Protein AF-A0A931WDY1-F1 (afdb_monomer)

Nearest PDB structures (foldseek):
  8wt1-assembly2_F  TM=5.261E-01  e=6.082E-01  Geobacillus stearothermophilus ATCC 12980
  8wt1-assembly2_G  TM=5.332E-01  e=1.331E+00  Geobacillus stearothermophilus ATCC 12980
  8wt1-assembly2_D  TM=6.117E-01  e=1.259E+00  Geobacillus stearothermophilus ATCC 12980
  8wt1-assembly1_H  TM=1.676E-01  e=6.802E-01  Geobacillus stearothermophilus ATCC 12980
  8wt1-assembly2_E  TM=1.658E-01  e=1.126E+00  Geobacillus stearothermophilus ATCC 12980

Radius of gyration: 23.95 Å; Cα contacts (8 Å, |Δi|>4): 495; chains: 1; bounding box: 88×59×53 Å

Solvent-accessible surface area (backbone atoms only — not comparable to full-atom values): 17616 Å² total; per-residue (Å²): 143,83,85,78,84,75,77,78,71,80,50,72,69,56,56,57,48,51,54,52,49,52,50,52,50,51,49,49,51,51,41,52,52,42,27,71,76,38,34,50,95,27,54,84,32,55,61,36,48,41,30,54,50,90,51,87,69,36,67,27,38,28,36,43,62,50,56,42,88,87,77,68,46,67,44,85,58,40,34,34,40,37,40,34,28,58,47,99,86,66,48,82,44,74,51,49,25,42,37,34,61,86,58,54,64,46,66,77,55,85,71,55,68,75,55,52,75,75,41,54,73,65,56,52,45,40,49,54,44,52,49,48,48,41,53,28,20,70,39,38,41,64,35,88,61,74,59,40,57,69,71,63,99,66,77,97,76,86,86,83,71,89,75,81,75,84,73,79,94,64,82,79,53,30,54,42,66,61,49,38,50,52,67,67,37,90,46,43,67,39,33,40,28,26,60,91,57,13,61,69,21,30,33,40,37,42,29,52,77,30,41,43,36,40,40,36,47,63,47,92,86,43,45,34,30,41,34,76,47,100,56,58,39,46,63,68,61,52,48,48,54,54,28,55,51,27,55,75,72,73,46,74,58,75,80,50,74,66,60,52,49,52,51,50,38,57,70,61,44,44,70,45,38,76,70,27,69,40,74,67,40,38,44,75,74,62,28,47,75,46,77,40,48,99,90,41,37,69,62,53,52,51,51,60,51,56,72,70,71,114

pLDDT: mean 84.13, std 17.45, range [24.44, 97.81]

Mean predicted aligned error: 8.76 Å

Secondary structure (DSSP, 8-state):
-----------HHHHHHHHHHHHHHHHHHHHHHHIIIIIGGGGGG---EEEE-SSTTEEEEEEEPPBPTTT-PBPSSEEEEEEEEE-TTS-EEEEEEEEETTS-EEESSPPPHHHHTT--HHHHHHHHHHHHHHH-GGGEEEESS---BSS----S----S--S----SPPPPB-HHHHHHHHHSTTEEEEEEETTTBTSB-EEEEETTEEEEEEE--STTPEEEEEEEEEEE-HHHHHHHHHHHHHHHT---PPPHHHHHHHHIIIIIHHHHTT-SSHHHHHHTTPEEEE--TTTHHHHHHHHHHTT--

Sequence (310 aa):
MAQKDFKKFGGFEEFGRADKQERAQNLKQQIDDIFEKSVKDDFDSIPEGPFKSSLPEISWIAFARPTDRKTGERNANTLNAVIFSKNESGKNVNHTWTVNRNGTIKPIQPIPSELAKKYSQEEITLEIAGLLERIGPSFIHLTDLDIIPAQDKVSEKENSVVDGGGIEGGEKVIDPERLEFFRSLKDAKFISANRSKGLKGYMVVFFNDRDFIVIENPYKGNAAFILDLPEKVDMEAIEEEIRVKKSKEGESVKVSKEELRDEVEKRYWQPISEKAKTRSDLKALGAERIVHTPATWQENISKAIASRIK

Foldseek 3Di:
DDDDPDDPDPDPVVVVVVVVVVVLVVLVVLLQVLLVPFDQVLVLLDFFFWAAFPQVQWRTWTKDFDADPPPRDGDSFKIKTWTWGADPVRDIDIFIWIQGSNSDIGTPDPDPVRVCVVDDRSRVSSRVSVLSSLLRSQQEAADQFAAAAADDPDDPDPPDDPPPDDDPDDGFHFYSVVNNLLVPDPFWRHKYAHNVNGLRGWIWIAGAQFQWIWTGRRGFFAWIWIAGHPGGHHLVVLLVVVLVVQVVVVHDSDDDPNNSVVVSCVVTVNVQSVQDRHPVSCVVNVIDTQGDGPVCVSVSVVVVVVVRVD

Structure (mmCIF, N/CA/C/O backbone):
data_AF-A0A931WDY1-F1
#
_entry.id   AF-A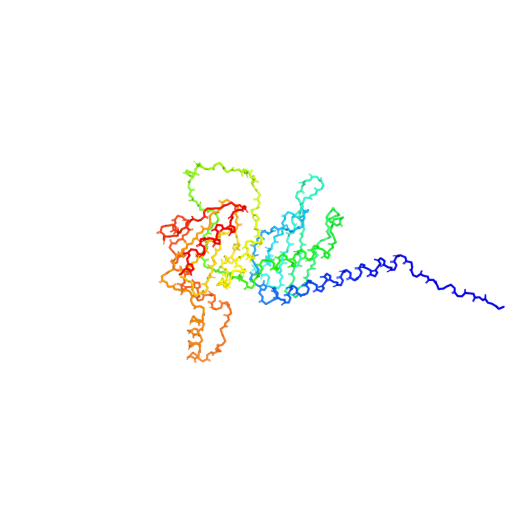0A931WDY1-F1
#
loop_
_atom_site.group_PDB
_atom_site.id
_atom_site.type_symbol
_atom_site.label_atom_id
_atom_site.label_alt_id
_atom_site.label_comp_id
_atom_site.label_asym_id
_atom_site.label_entity_id
_atom_site.label_seq_id
_atom_site.pdbx_PDB_ins_code
_atom_site.Cartn_x
_atom_site.Cartn_y
_atom_site.Cartn_z
_atom_site.occupancy
_atom_site.B_iso_or_equiv
_atom_site.auth_seq_id
_atom_site.auth_comp_id
_atom_site.auth_asym_id
_atom_site.auth_atom_id
_atom_site.pdbx_PDB_model_num
ATOM 1 N N . MET A 1 1 ? -67.856 -24.712 27.639 1.00 43.19 1 MET A N 1
ATOM 2 C CA . MET A 1 1 ? -66.716 -24.959 26.731 1.00 43.19 1 MET A CA 1
ATOM 3 C C . MET A 1 1 ? -66.512 -23.733 25.861 1.00 43.19 1 MET A C 1
ATOM 5 O O . MET A 1 1 ? -67.445 -23.383 25.156 1.00 43.19 1 MET A O 1
ATOM 9 N N . ALA A 1 2 ? -65.352 -23.082 25.988 1.00 38.56 2 ALA A N 1
ATOM 10 C CA . ALA A 1 2 ? -64.648 -22.272 24.981 1.00 38.56 2 ALA A CA 1
ATOM 11 C C . ALA A 1 2 ? -63.580 -21.436 25.716 1.00 38.56 2 ALA A C 1
ATOM 13 O O . ALA A 1 2 ? -63.772 -20.252 25.982 1.00 38.56 2 ALA A O 1
ATOM 14 N N . GLN A 1 3 ? -62.472 -22.073 26.110 1.00 36.19 3 GLN A N 1
ATOM 15 C CA . GLN A 1 3 ? -61.253 -21.339 26.452 1.00 36.19 3 GLN A CA 1
ATOM 16 C C . GLN A 1 3 ? -60.619 -20.894 25.133 1.00 36.19 3 GLN A C 1
ATOM 18 O O . GLN A 1 3 ? -60.276 -21.720 24.293 1.00 36.19 3 GLN A O 1
ATOM 23 N N . LYS A 1 4 ? -60.543 -19.577 24.926 1.00 40.06 4 LYS A N 1
ATOM 24 C CA . LYS A 1 4 ? -59.753 -18.976 23.853 1.00 40.06 4 LYS A CA 1
ATOM 25 C C . LYS A 1 4 ? -58.282 -19.056 24.249 1.00 40.06 4 LYS A C 1
ATOM 27 O O . LYS A 1 4 ? -57.876 -18.400 25.207 1.00 40.06 4 LYS A O 1
ATOM 32 N N . ASP A 1 5 ? -57.510 -19.814 23.482 1.00 42.50 5 ASP A N 1
ATOM 33 C CA . ASP A 1 5 ? -56.053 -19.784 23.509 1.00 42.50 5 ASP A CA 1
ATOM 34 C C . ASP A 1 5 ? -55.558 -18.403 23.066 1.00 42.50 5 ASP A C 1
ATOM 36 O O . ASP A 1 5 ? -55.462 -18.085 21.878 1.00 42.50 5 ASP A O 1
ATOM 40 N N . PHE A 1 6 ? -55.242 -17.555 24.043 1.00 39.62 6 PHE A N 1
ATOM 41 C CA . PHE A 1 6 ? -54.414 -16.381 23.816 1.00 39.62 6 PHE A CA 1
ATOM 42 C C . PHE A 1 6 ? -52.985 -16.863 23.555 1.00 39.62 6 PHE A C 1
ATOM 44 O O . PHE A 1 6 ? -52.223 -17.134 24.485 1.00 39.62 6 PHE A O 1
ATOM 51 N N . LYS A 1 7 ? -52.607 -16.960 22.274 1.00 45.25 7 LYS A N 1
ATOM 52 C CA . LYS A 1 7 ? -51.197 -16.986 21.873 1.00 45.25 7 LYS A CA 1
ATOM 53 C C . LYS A 1 7 ? -50.515 -15.773 22.509 1.00 45.25 7 LYS A C 1
ATOM 55 O O . LYS A 1 7 ? -50.796 -14.636 22.131 1.00 45.25 7 LYS A O 1
ATOM 60 N N . LYS A 1 8 ? -49.642 -16.022 23.490 1.00 47.12 8 LYS A N 1
ATOM 61 C CA . LYS A 1 8 ? -48.670 -15.045 23.988 1.00 47.12 8 LYS A CA 1
ATOM 62 C C . LYS A 1 8 ? -47.870 -14.558 22.783 1.00 47.12 8 LYS A C 1
ATOM 64 O O . LYS A 1 8 ? -47.066 -15.305 22.236 1.00 47.12 8 LYS A O 1
ATOM 69 N N . PHE A 1 9 ? -48.134 -13.331 22.348 1.00 46.53 9 PHE A N 1
ATOM 70 C CA . PHE A 1 9 ? -47.244 -12.620 21.445 1.00 46.53 9 PHE A CA 1
ATOM 71 C C . PHE A 1 9 ? -45.896 -12.468 22.157 1.00 46.53 9 PHE A C 1
ATOM 73 O O . PHE A 1 9 ? -45.837 -11.876 23.237 1.00 46.53 9 PHE A O 1
ATOM 80 N N . GLY A 1 10 ? -44.847 -13.047 21.569 1.00 50.69 10 GLY A N 1
ATOM 81 C CA . GLY A 1 10 ? -43.459 -12.762 21.917 1.00 50.69 10 GLY A CA 1
ATOM 82 C C . GLY A 1 10 ? -43.246 -11.256 21.862 1.00 50.69 10 GLY A C 1
ATOM 83 O O . GLY A 1 10 ? -43.473 -10.628 20.828 1.00 50.69 10 GLY A O 1
ATOM 84 N N . GLY A 1 11 ? -42.976 -10.656 23.021 1.00 47.34 11 GLY A N 1
ATOM 85 C CA . GLY A 1 11 ? -42.961 -9.208 23.189 1.00 47.34 11 GLY A CA 1
ATOM 86 C C . GLY A 1 11 ? -41.836 -8.543 22.396 1.00 47.34 11 GLY A C 1
ATOM 87 O O . GLY A 1 11 ? -40.872 -9.188 22.000 1.00 47.34 11 GLY A O 1
ATOM 88 N N . PHE A 1 12 ? -41.934 -7.223 22.227 1.00 53.94 12 PHE A N 1
ATOM 89 C CA . PHE A 1 12 ? -40.939 -6.345 21.590 1.00 53.94 12 PHE A CA 1
ATOM 90 C C . PHE A 1 12 ? -39.468 -6.623 21.976 1.00 53.94 12 PHE A C 1
ATOM 92 O O . PHE A 1 12 ? -38.567 -6.340 21.190 1.00 53.94 12 PHE A O 1
ATOM 99 N N . GLU A 1 13 ? -39.205 -7.202 23.152 1.00 57.44 13 GLU A N 1
ATOM 100 C CA . GLU A 1 13 ? -37.867 -7.637 23.571 1.00 57.44 13 GLU A CA 1
ATOM 101 C C . GLU A 1 13 ? -37.302 -8.813 22.756 1.00 57.44 13 GLU A C 1
ATOM 103 O O . GLU A 1 13 ? -36.102 -8.831 22.488 1.00 57.44 13 GLU A O 1
ATOM 108 N N . GLU A 1 14 ? -38.123 -9.782 22.338 1.00 58.06 14 GLU A N 1
ATOM 109 C CA . GLU A 1 14 ? -37.684 -10.876 21.456 1.00 58.06 14 GLU A CA 1
ATOM 110 C C . GLU A 1 14 ? -37.398 -10.358 20.048 1.00 58.06 14 GLU A C 1
ATOM 112 O O . GLU A 1 14 ? -36.385 -10.727 19.457 1.00 58.06 14 GLU A O 1
ATOM 117 N N . PHE A 1 15 ? -38.221 -9.429 19.555 1.00 56.44 15 PHE A N 1
ATOM 118 C CA . PHE A 1 15 ? -38.003 -8.784 18.260 1.00 56.44 15 PHE A CA 1
ATOM 119 C C . PHE A 1 15 ? -36.710 -7.951 18.260 1.00 56.44 15 PHE A C 1
ATOM 121 O O . PHE A 1 15 ? -35.879 -8.090 17.368 1.00 56.44 15 PHE A O 1
ATOM 128 N N . GLY A 1 16 ? -36.471 -7.163 19.315 1.00 60.44 16 GLY A N 1
ATOM 129 C CA . GLY A 1 16 ? -35.236 -6.387 19.472 1.00 60.44 16 GLY A CA 1
ATOM 130 C C . GLY A 1 16 ? -33.978 -7.235 19.715 1.00 60.44 16 GLY A C 1
ATOM 131 O O . GLY A 1 16 ? -32.870 -6.773 19.443 1.00 60.44 16 GLY A O 1
ATOM 132 N N . ARG A 1 17 ? -34.109 -8.469 20.222 1.00 65.56 17 ARG A N 1
ATOM 133 C CA . ARG A 1 17 ? -32.992 -9.428 20.325 1.00 65.56 17 ARG A CA 1
ATOM 134 C C . ARG A 1 17 ? -32.702 -10.110 18.990 1.00 65.56 17 ARG A C 1
ATOM 136 O O . ARG A 1 17 ? -31.528 -10.244 18.656 1.00 65.56 17 ARG A O 1
ATOM 143 N N . ALA A 1 18 ? -33.736 -10.494 18.243 1.00 63.53 18 ALA A N 1
ATOM 144 C CA . ALA A 1 18 ? -33.600 -11.087 16.914 1.00 63.53 18 ALA A CA 1
ATOM 145 C C . ALA A 1 18 ? -32.943 -10.108 15.927 1.00 63.53 18 ALA A C 1
ATOM 147 O O . ALA A 1 18 ? -31.961 -10.466 15.286 1.00 63.53 18 ALA A O 1
ATOM 148 N N . ASP A 1 19 ? -33.386 -8.849 15.910 1.00 69.56 19 ASP A N 1
ATOM 149 C CA . ASP A 1 19 ? -32.834 -7.793 15.047 1.00 69.56 19 ASP A CA 1
ATOM 150 C C . ASP A 1 19 ? -31.352 -7.494 15.361 1.00 69.56 19 ASP A C 1
ATOM 152 O O . ASP A 1 19 ? -30.505 -7.378 14.474 1.00 69.56 19 ASP A O 1
ATOM 156 N N . LYS A 1 20 ? -30.979 -7.478 16.650 1.00 69.88 20 LYS A N 1
ATOM 157 C CA . LYS A 1 20 ? -29.570 -7.346 17.067 1.00 69.88 20 LYS A CA 1
ATOM 158 C C . LYS A 1 20 ? -28.713 -8.543 16.654 1.00 69.88 20 LYS A C 1
ATOM 160 O O . LYS A 1 20 ? -27.555 -8.352 16.284 1.00 69.88 20 LYS A O 1
ATOM 165 N N . GLN A 1 21 ? -29.251 -9.759 16.736 1.00 73.06 21 GLN A N 1
ATOM 166 C CA . GLN A 1 21 ? -28.542 -10.970 16.316 1.00 73.06 21 GLN A CA 1
ATOM 167 C C . GLN A 1 21 ? -28.350 -11.015 14.800 1.00 73.06 21 GLN A C 1
ATOM 169 O O . GLN A 1 21 ? -27.246 -11.310 14.349 1.00 73.06 21 GLN A O 1
ATOM 174 N N . GLU A 1 22 ? -29.377 -10.667 14.027 1.00 77.38 22 GLU A N 1
ATOM 175 C CA . GLU A 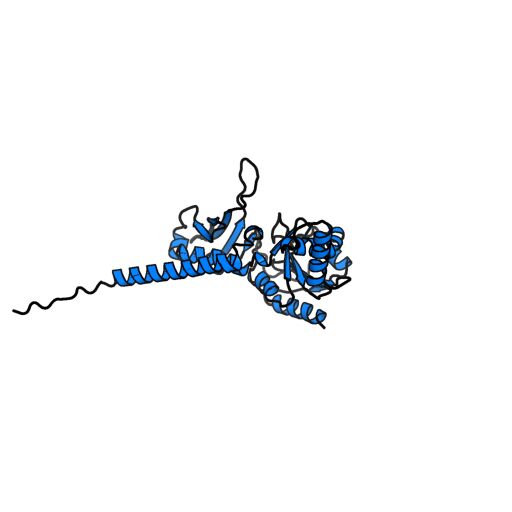1 22 ? -29.311 -10.590 12.566 1.00 77.38 22 GLU A CA 1
ATOM 176 C C . GLU A 1 22 ? -28.299 -9.529 12.115 1.00 77.38 22 GLU A C 1
ATOM 178 O O . GLU A 1 22 ? -27.425 -9.805 11.293 1.00 77.38 22 GLU A O 1
ATOM 183 N N . ARG A 1 23 ? -28.316 -8.341 12.734 1.00 77.88 23 ARG A N 1
ATOM 184 C CA . ARG A 1 23 ? -27.326 -7.290 12.458 1.00 77.88 23 ARG A CA 1
ATOM 185 C C . ARG A 1 23 ? -25.897 -7.737 12.774 1.00 77.88 23 ARG A C 1
ATOM 187 O O . ARG A 1 23 ? -25.005 -7.510 11.961 1.00 77.88 23 ARG A O 1
ATOM 194 N N . ALA A 1 24 ? -25.668 -8.387 13.915 1.00 76.19 24 ALA A N 1
ATOM 195 C CA . ALA A 1 24 ? -24.342 -8.890 14.284 1.00 76.19 24 ALA A CA 1
ATOM 196 C C . ALA A 1 24 ? -23.850 -9.999 13.336 1.00 76.19 24 ALA A C 1
ATOM 198 O O . ALA A 1 24 ? -22.672 -10.024 12.980 1.00 76.19 24 ALA A O 1
ATOM 199 N N . GLN A 1 25 ? -24.741 -10.889 12.889 1.00 82.06 25 GLN A N 1
ATOM 200 C CA . GLN A 1 25 ? -24.418 -11.912 11.889 1.00 82.06 25 GLN A CA 1
ATOM 201 C C . GLN A 1 25 ? -24.067 -11.292 10.535 1.00 82.06 25 GLN A C 1
ATOM 203 O O . GLN A 1 25 ? -23.049 -11.663 9.954 1.00 82.06 25 GLN A O 1
ATOM 208 N N . ASN A 1 26 ? -24.844 -10.311 10.073 1.00 86.69 26 ASN A N 1
ATOM 209 C CA . ASN A 1 26 ? -24.571 -9.596 8.826 1.00 86.69 26 ASN A CA 1
ATOM 210 C C . ASN A 1 26 ? -23.219 -8.871 8.869 1.00 86.69 26 ASN A C 1
ATOM 212 O O . ASN A 1 26 ? -22.447 -8.961 7.917 1.00 86.69 26 ASN A O 1
ATOM 216 N N . LEU A 1 27 ? -22.899 -8.203 9.982 1.00 84.44 27 LEU A N 1
ATOM 217 C CA . LEU A 1 27 ? -21.599 -7.547 10.169 1.00 84.44 27 LEU A CA 1
ATOM 218 C C . LEU A 1 27 ? -20.455 -8.560 10.159 1.00 84.44 27 LEU A C 1
ATOM 220 O O . LEU A 1 27 ? -19.453 -8.347 9.481 1.00 84.44 27 LEU A O 1
ATOM 224 N N . LYS A 1 28 ? -20.615 -9.686 10.859 1.00 85.44 28 LYS A N 1
ATOM 225 C CA . LYS A 1 28 ? -19.613 -10.753 10.862 1.00 85.44 28 LYS A CA 1
ATOM 226 C C . LYS A 1 28 ? -19.371 -11.309 9.459 1.00 85.44 28 LYS A C 1
ATOM 228 O O . LYS A 1 28 ? -18.219 -11.439 9.068 1.00 85.44 28 LYS A O 1
ATOM 233 N N . GLN A 1 29 ? -20.432 -11.576 8.698 1.00 89.00 29 GLN A N 1
ATOM 234 C CA . GLN A 1 29 ? -20.301 -12.058 7.324 1.00 89.00 29 GLN A CA 1
ATOM 235 C C . GLN A 1 29 ? -19.550 -11.052 6.445 1.00 89.00 29 GLN A C 1
ATOM 237 O O . GLN A 1 29 ? -18.694 -11.453 5.669 1.00 89.00 29 GLN A O 1
ATOM 242 N N . GLN A 1 30 ? -19.820 -9.750 6.590 1.00 91.25 30 GLN A N 1
ATOM 243 C CA . GLN A 1 30 ? -19.080 -8.709 5.867 1.00 91.25 30 GLN A CA 1
ATOM 244 C C . GLN A 1 30 ? -17.591 -8.695 6.232 1.00 91.25 30 GLN A C 1
ATOM 246 O O . GLN A 1 30 ? -16.748 -8.583 5.347 1.00 91.25 30 GLN A O 1
ATOM 251 N N . ILE A 1 31 ? -17.258 -8.834 7.517 1.00 90.44 31 ILE A N 1
ATOM 252 C CA . ILE A 1 31 ? -15.865 -8.900 7.978 1.00 90.44 31 ILE A CA 1
ATOM 253 C C . ILE A 1 31 ? -15.163 -10.129 7.388 1.00 90.44 31 ILE A C 1
ATOM 255 O O . ILE A 1 31 ? -14.069 -9.998 6.841 1.00 90.44 31 ILE A O 1
ATOM 259 N N . ASP A 1 32 ? -15.794 -11.302 7.467 1.00 90.88 32 ASP A N 1
ATOM 260 C CA . ASP A 1 32 ? -15.242 -12.552 6.938 1.00 90.88 32 ASP A CA 1
ATOM 261 C C . ASP A 1 32 ? -15.019 -12.447 5.414 1.00 90.88 32 ASP A C 1
ATOM 263 O O . ASP A 1 32 ? -13.951 -12.806 4.910 1.00 90.88 32 ASP A O 1
ATOM 267 N N . ASP A 1 33 ? -15.977 -11.858 4.691 1.00 92.69 33 ASP A N 1
ATOM 268 C CA . ASP A 1 33 ? -15.889 -11.579 3.255 1.00 92.69 33 ASP A CA 1
ATOM 269 C C . ASP A 1 33 ? -14.718 -10.650 2.902 1.00 92.69 33 ASP A C 1
ATOM 271 O O . ASP A 1 33 ? -13.994 -10.916 1.939 1.00 92.69 33 ASP A O 1
ATOM 275 N N . ILE A 1 34 ? -14.523 -9.572 3.668 1.00 92.25 34 ILE A N 1
ATOM 276 C CA . ILE A 1 34 ? -13.406 -8.636 3.480 1.00 92.25 34 ILE A CA 1
ATOM 277 C C . ILE A 1 34 ? -12.071 -9.357 3.680 1.00 92.25 34 ILE A C 1
ATOM 279 O O . ILE A 1 34 ? -11.150 -9.202 2.873 1.00 92.25 34 ILE A O 1
ATOM 283 N N . PHE A 1 35 ? -11.948 -10.160 4.739 1.00 91.81 35 PHE A N 1
ATOM 284 C CA . PHE A 1 35 ? -10.694 -10.849 5.034 1.00 91.81 35 PHE A CA 1
ATOM 285 C C . PHE A 1 35 ? -10.331 -11.870 3.970 1.00 91.81 35 PHE A C 1
ATOM 287 O O . PHE A 1 35 ? -9.187 -11.876 3.509 1.00 91.81 35 PHE A O 1
ATOM 294 N N . GLU A 1 36 ? -11.287 -12.704 3.566 1.00 91.25 36 GLU A N 1
ATOM 295 C CA . GLU A 1 36 ? -11.041 -13.755 2.582 1.00 91.25 36 GLU A CA 1
ATOM 296 C C . GLU A 1 36 ? -10.698 -13.170 1.206 1.00 91.25 36 GLU A C 1
ATOM 298 O O . GLU A 1 36 ? -9.814 -13.690 0.533 1.00 91.25 36 GLU A O 1
ATOM 303 N N . LYS A 1 37 ? -11.344 -12.069 0.798 1.00 89.69 37 LYS A N 1
ATOM 304 C CA . LYS A 1 37 ? -11.134 -11.471 -0.533 1.00 89.69 37 LYS A CA 1
ATOM 305 C C . LYS A 1 37 ? -9.909 -10.562 -0.614 1.00 89.69 37 LYS A C 1
ATOM 307 O O . LYS A 1 37 ? -9.271 -10.519 -1.664 1.00 89.69 37 LYS A O 1
ATOM 312 N N . SER A 1 38 ? -9.600 -9.821 0.451 1.00 86.19 38 SER A N 1
ATOM 313 C CA . SER A 1 38 ? -8.713 -8.651 0.348 1.00 86.19 38 SER A CA 1
ATOM 314 C C . SER A 1 38 ? -7.487 -8.683 1.261 1.00 86.19 38 SER A C 1
ATOM 316 O O . SER A 1 38 ? -6.560 -7.907 1.029 1.00 86.19 38 SER A O 1
ATOM 318 N N . VAL A 1 39 ? -7.458 -9.532 2.298 1.00 91.12 39 VAL A N 1
ATOM 319 C CA . VAL A 1 39 ? -6.440 -9.432 3.365 1.00 91.12 39 VAL A CA 1
ATOM 320 C C . VAL A 1 39 ? -5.666 -10.728 3.603 1.00 91.12 39 VAL A C 1
ATOM 322 O O . VAL A 1 39 ? -4.464 -10.672 3.840 1.00 91.12 39 VAL A O 1
ATOM 325 N N . LYS A 1 40 ? -6.321 -11.890 3.574 1.00 90.56 40 LYS A N 1
ATOM 326 C CA . LYS A 1 40 ? -5.773 -13.167 4.064 1.00 90.56 40 LYS A CA 1
ATOM 327 C C . LYS A 1 40 ? -4.429 -13.555 3.444 1.00 90.56 40 LYS A C 1
ATOM 329 O O . LYS A 1 40 ? -3.491 -13.853 4.184 1.00 90.56 40 LYS A O 1
ATOM 334 N N . ASP A 1 41 ? -4.340 -13.531 2.117 1.00 90.50 41 ASP A N 1
ATOM 335 C CA . ASP A 1 41 ? -3.147 -13.974 1.384 1.00 90.50 41 ASP A CA 1
ATOM 336 C C . ASP A 1 41 ? -2.011 -12.940 1.413 1.00 90.50 41 ASP A C 1
ATOM 338 O O . ASP A 1 41 ? -0.847 -13.293 1.244 1.00 90.50 41 ASP A O 1
ATOM 342 N N . ASP A 1 42 ? -2.339 -11.678 1.695 1.00 92.38 42 ASP A N 1
ATOM 343 C CA . ASP A 1 42 ? -1.419 -10.540 1.656 1.00 92.38 42 ASP A CA 1
ATOM 344 C C . ASP A 1 42 ? -1.281 -9.871 3.041 1.00 92.38 42 ASP A C 1
ATOM 346 O O . ASP A 1 42 ? -0.912 -8.702 3.165 1.00 92.38 42 ASP A O 1
ATOM 350 N N . PHE A 1 43 ? -1.562 -10.619 4.118 1.00 92.62 43 PHE A N 1
ATOM 351 C CA . PHE A 1 43 ? -1.545 -10.108 5.494 1.00 92.62 43 PHE A CA 1
ATOM 352 C C . PHE A 1 43 ? -0.175 -9.542 5.883 1.00 92.62 43 PHE A C 1
ATOM 354 O O . PHE A 1 43 ? -0.089 -8.606 6.679 1.00 92.62 43 PHE A O 1
ATOM 361 N N . ASP A 1 44 ? 0.910 -10.088 5.329 1.00 90.75 44 ASP A N 1
ATOM 362 C CA . ASP A 1 44 ? 2.278 -9.623 5.591 1.00 90.75 44 ASP A CA 1
ATOM 363 C C . ASP A 1 44 ? 2.595 -8.277 4.933 1.00 90.75 44 ASP A C 1
ATOM 365 O O . ASP A 1 44 ? 3.423 -7.522 5.449 1.00 90.75 44 ASP A O 1
ATOM 369 N N . SER A 1 45 ? 1.853 -7.926 3.886 1.00 92.06 45 SER A N 1
ATOM 370 C CA . SER A 1 45 ? 2.012 -6.690 3.121 1.00 92.06 45 SER A CA 1
ATOM 371 C C . SER A 1 45 ? 1.272 -5.498 3.724 1.00 92.06 45 SER A C 1
ATOM 373 O O . SER A 1 45 ? 1.395 -4.390 3.208 1.00 92.06 45 SER A O 1
ATOM 375 N N . ILE A 1 46 ? 0.516 -5.684 4.817 1.00 92.38 46 ILE A N 1
ATOM 376 C CA . ILE A 1 46 ? -0.168 -4.576 5.498 1.00 92.38 46 ILE A CA 1
ATOM 377 C C . ILE A 1 46 ? 0.884 -3.559 5.987 1.00 92.38 46 ILE A C 1
ATOM 379 O O . ILE A 1 46 ? 1.700 -3.905 6.853 1.00 92.38 46 ILE A O 1
ATOM 383 N N . PRO A 1 47 ? 0.883 -2.316 5.468 1.00 89.44 47 PRO A N 1
ATOM 384 C CA . PRO A 1 47 ? 1.844 -1.295 5.858 1.00 89.44 47 PRO A CA 1
ATOM 385 C C . PRO A 1 47 ? 1.574 -0.787 7.276 1.00 89.44 47 PRO A C 1
ATOM 387 O O . PRO A 1 47 ? 0.430 -0.615 7.700 1.00 89.44 47 PRO A O 1
ATOM 390 N N . GLU A 1 48 ? 2.648 -0.476 7.996 1.00 87.38 48 GLU A N 1
ATOM 391 C CA . GLU A 1 48 ? 2.549 0.190 9.292 1.00 87.38 48 GLU A CA 1
ATOM 392 C C . GLU A 1 48 ? 2.314 1.695 9.113 1.00 87.38 48 GLU A C 1
ATOM 394 O O . GLU A 1 48 ? 2.897 2.338 8.234 1.00 87.38 48 GLU A O 1
ATOM 399 N N . GLY A 1 49 ? 1.495 2.277 9.986 1.00 86.44 49 GLY A N 1
ATOM 400 C CA . GLY A 1 49 ? 1.241 3.715 9.994 1.00 86.44 49 GLY A CA 1
ATOM 401 C C . GLY A 1 49 ? -0.180 4.091 10.407 1.00 86.44 49 GLY A C 1
ATOM 402 O O . GLY A 1 49 ? -1.030 3.211 10.550 1.00 86.44 49 GLY A O 1
ATOM 403 N N . PRO A 1 50 ? -0.428 5.393 10.629 1.00 90.69 50 PRO A N 1
ATOM 404 C CA . PRO A 1 50 ? -1.743 5.931 10.954 1.00 90.69 50 PRO A CA 1
ATOM 405 C C . PRO A 1 50 ? -2.578 6.166 9.690 1.00 90.69 50 PRO A C 1
ATOM 407 O O . PRO A 1 50 ? -2.162 6.877 8.773 1.00 90.69 50 PRO A O 1
ATOM 410 N N . PHE A 1 51 ? -3.794 5.637 9.676 1.00 92.31 51 PHE A N 1
ATOM 411 C CA . PHE A 1 51 ? -4.753 5.778 8.586 1.00 92.31 51 PHE A CA 1
ATOM 412 C C . PHE A 1 51 ? -6.025 6.458 9.076 1.00 92.31 51 PHE A C 1
ATOM 414 O O . PHE A 1 51 ? -6.511 6.196 10.179 1.00 92.31 51 PHE A O 1
ATOM 421 N N . LYS A 1 52 ? -6.563 7.354 8.253 1.00 92.44 52 LYS A N 1
ATOM 422 C CA . LYS A 1 52 ? -7.781 8.105 8.556 1.00 92.44 52 LYS A CA 1
ATOM 423 C C . LYS A 1 52 ? -8.964 7.145 8.667 1.00 92.44 52 LYS A C 1
ATOM 425 O O . LYS A 1 52 ? -9.136 6.279 7.814 1.00 92.44 52 LYS A O 1
ATOM 430 N N . SER A 1 53 ? -9.767 7.316 9.714 1.00 94.31 53 SER A N 1
ATOM 431 C CA . SER A 1 53 ? -10.989 6.534 9.905 1.00 94.31 53 SER A CA 1
ATOM 432 C C . SER A 1 53 ? -12.177 7.181 9.193 1.00 94.31 53 SER A C 1
ATOM 434 O O . SER A 1 53 ? -12.215 8.404 9.027 1.00 94.31 53 SER A O 1
ATOM 436 N N . SER A 1 54 ? -13.161 6.369 8.802 1.00 93.25 54 SER A N 1
ATOM 437 C CA . SER A 1 54 ? -14.481 6.855 8.374 1.00 93.25 54 SER A CA 1
ATOM 438 C C . SER A 1 54 ? -15.404 7.205 9.536 1.00 93.25 54 SER A C 1
ATOM 440 O O . SER A 1 54 ? -16.379 7.922 9.320 1.00 93.25 54 SER A O 1
ATOM 442 N N . LEU 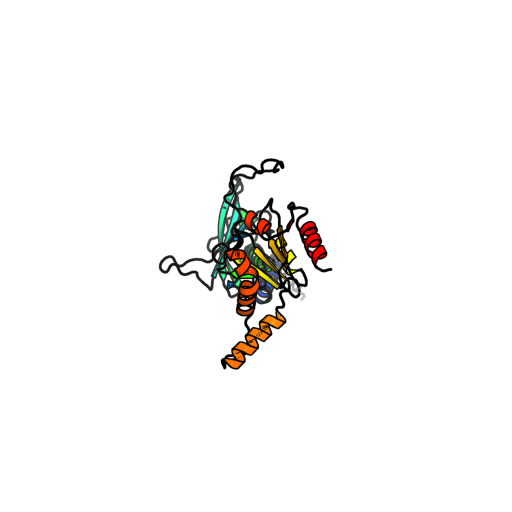A 1 55 ? -15.134 6.711 10.748 1.00 93.31 55 LEU A N 1
ATOM 443 C CA . LEU A 1 55 ? -15.973 6.967 11.918 1.00 93.31 55 LEU A CA 1
ATOM 444 C C . LEU A 1 55 ? -15.615 8.330 12.540 1.00 93.31 55 LEU A C 1
ATOM 446 O O . LEU A 1 55 ? -14.489 8.483 13.012 1.00 93.31 55 LEU A O 1
ATOM 450 N N . PRO A 1 56 ? -16.535 9.318 12.591 1.00 90.25 56 PRO A N 1
ATOM 451 C CA . PRO A 1 56 ? -16.211 10.694 12.991 1.00 90.25 56 PRO A CA 1
ATOM 452 C C . PRO A 1 56 ? -15.515 10.871 14.351 1.00 90.25 56 PRO A C 1
ATOM 454 O O . PRO A 1 56 ? -14.666 11.751 14.495 1.00 90.25 56 PRO A O 1
ATOM 457 N N . GLU A 1 57 ? -15.855 10.070 15.363 1.00 91.00 57 GLU A N 1
ATOM 458 C CA . GLU A 1 57 ? -15.242 10.156 16.697 1.00 91.00 57 GLU A CA 1
ATOM 459 C C . GLU A 1 57 ? -13.890 9.423 16.793 1.00 91.00 57 GLU A C 1
ATOM 461 O O . GLU A 1 57 ? -13.168 9.589 17.782 1.00 91.00 57 GLU A O 1
ATOM 466 N N . ILE A 1 58 ? -13.507 8.657 15.767 1.00 92.88 58 ILE A N 1
ATOM 467 C CA . ILE A 1 58 ? -12.173 8.072 15.627 1.00 92.88 58 ILE A CA 1
ATOM 468 C C . ILE A 1 58 ? -11.349 8.986 14.721 1.00 92.88 58 ILE A C 1
ATOM 470 O O . ILE A 1 58 ? -11.618 9.151 13.539 1.00 92.88 58 ILE A O 1
ATOM 474 N N . SER A 1 59 ? -10.291 9.580 15.269 1.00 90.38 59 SER A N 1
ATOM 475 C CA . SER A 1 59 ? -9.406 10.443 14.483 1.00 90.38 59 SER A CA 1
ATOM 476 C C . SER A 1 59 ? -8.616 9.644 13.443 1.00 90.38 59 SER A C 1
ATOM 478 O O . SER A 1 59 ? -8.462 10.095 12.309 1.00 90.38 59 SER A O 1
ATOM 480 N N . TRP A 1 60 ? -8.096 8.477 13.832 1.00 93.25 60 TRP A N 1
ATOM 481 C CA . TRP A 1 60 ? -7.346 7.565 12.964 1.00 93.25 60 TRP A CA 1
ATOM 482 C C . TRP A 1 60 ? -7.090 6.223 13.663 1.00 93.25 60 TRP A C 1
ATOM 484 O O . TRP A 1 60 ? -7.229 6.093 14.883 1.00 93.25 60 TRP A O 1
ATOM 494 N N . ILE A 1 61 ? -6.692 5.229 12.873 1.00 95.44 61 ILE A N 1
ATOM 495 C CA . ILE A 1 61 ? -6.288 3.897 13.324 1.00 95.44 61 ILE A CA 1
ATOM 496 C C . ILE A 1 61 ? -4.861 3.655 12.842 1.00 95.44 61 ILE A C 1
ATOM 498 O O . ILE A 1 61 ? -4.586 3.783 11.651 1.00 95.44 61 ILE A O 1
ATOM 502 N N . ALA A 1 62 ? -3.944 3.321 13.750 1.00 94.19 62 ALA A N 1
ATOM 503 C CA . ALA A 1 62 ? -2.603 2.891 13.376 1.00 94.19 62 ALA A CA 1
ATOM 504 C C . ALA A 1 62 ? -2.464 1.379 13.382 1.00 94.19 62 ALA A C 1
ATOM 506 O O . ALA A 1 62 ? -2.779 0.720 14.373 1.00 94.19 62 ALA A O 1
ATOM 507 N N . PHE A 1 63 ? -1.898 0.861 12.299 1.00 93.56 63 PHE A N 1
ATOM 508 C CA . PHE A 1 63 ? -1.477 -0.526 12.202 1.00 93.56 63 PHE A CA 1
ATOM 509 C C . PHE A 1 63 ? 0.004 -0.654 12.551 1.00 93.56 63 PHE A C 1
ATOM 511 O O . PHE A 1 63 ? 0.836 0.109 12.056 1.00 93.56 63 PHE A O 1
ATOM 518 N N . ALA A 1 64 ? 0.332 -1.610 13.417 1.00 90.69 64 ALA A N 1
ATOM 519 C CA . ALA A 1 64 ? 1.706 -1.921 13.798 1.00 90.69 64 ALA A CA 1
ATOM 520 C C . ALA A 1 64 ? 1.845 -3.407 14.125 1.00 90.69 64 ALA A C 1
ATOM 522 O O . ALA A 1 64 ? 0.988 -3.973 14.814 1.00 90.69 64 ALA A O 1
ATOM 523 N N . ARG A 1 65 ? 2.928 -4.053 13.684 1.00 89.62 65 ARG A N 1
ATOM 524 C CA . ARG A 1 65 ? 3.183 -5.438 14.091 1.00 89.62 65 ARG A CA 1
ATOM 525 C C . ARG A 1 65 ? 3.706 -5.462 15.524 1.00 89.62 65 ARG A C 1
ATOM 527 O O . ARG A 1 65 ? 4.650 -4.734 15.837 1.00 89.62 65 ARG A O 1
ATOM 534 N N . PRO A 1 66 ? 3.120 -6.275 16.419 1.00 87.88 66 PRO A N 1
ATOM 535 C CA . PRO A 1 66 ? 3.674 -6.430 17.748 1.00 87.88 66 PRO A CA 1
ATOM 536 C C . PRO A 1 66 ? 5.040 -7.114 17.651 1.00 87.88 66 PRO A C 1
ATOM 538 O O . PRO A 1 66 ? 5.204 -8.116 16.956 1.00 87.88 66 PRO A O 1
ATOM 541 N N . THR A 1 67 ? 6.012 -6.566 18.372 1.00 85.12 67 THR A N 1
ATOM 542 C CA . THR A 1 67 ? 7.354 -7.135 18.495 1.00 85.12 67 THR A CA 1
ATOM 543 C C . THR A 1 67 ? 7.457 -7.908 19.803 1.00 85.12 67 THR A C 1
ATOM 545 O O . THR A 1 67 ? 7.078 -7.394 20.863 1.00 85.12 67 THR A O 1
ATOM 548 N N . ASP A 1 68 ? 7.976 -9.131 19.749 1.00 80.12 68 ASP A N 1
ATOM 549 C CA . ASP A 1 68 ? 8.337 -9.877 20.949 1.00 80.12 68 ASP A CA 1
ATOM 550 C C . ASP A 1 68 ? 9.448 -9.121 21.694 1.00 80.12 68 ASP A C 1
ATOM 552 O O . ASP A 1 68 ? 10.501 -8.805 21.144 1.00 80.12 68 ASP A O 1
ATOM 556 N N . ARG A 1 69 ? 9.211 -8.795 22.969 1.00 77.81 69 ARG A N 1
ATOM 557 C CA . ARG A 1 69 ? 10.149 -7.993 23.771 1.00 77.81 69 ARG A CA 1
ATOM 558 C C . ARG A 1 69 ? 11.446 -8.727 24.118 1.00 77.81 69 ARG A C 1
ATOM 560 O O . ARG A 1 69 ? 12.413 -8.065 24.480 1.00 77.81 69 ARG A O 1
ATOM 567 N N . LYS A 1 70 ? 11.453 -10.061 24.091 1.00 81.00 70 LYS A N 1
ATOM 568 C CA . LYS A 1 70 ? 12.612 -10.897 24.423 1.00 81.00 70 LYS A CA 1
ATOM 569 C C . LYS A 1 70 ? 13.458 -11.195 23.194 1.00 81.00 70 LYS A C 1
ATOM 571 O O . LYS A 1 70 ? 14.678 -11.144 23.301 1.00 81.00 70 LYS A O 1
ATOM 576 N N . THR A 1 71 ? 12.829 -11.516 22.064 1.00 81.81 71 THR A N 1
ATOM 577 C CA . THR A 1 71 ? 13.554 -11.886 20.834 1.00 81.81 71 THR A CA 1
ATOM 578 C C . THR A 1 71 ? 13.749 -10.711 19.878 1.00 81.81 71 THR A C 1
ATOM 580 O O . THR A 1 71 ? 14.634 -10.757 19.033 1.00 81.81 71 THR A O 1
ATOM 583 N N . GLY A 1 72 ? 12.955 -9.644 20.006 1.00 79.50 72 GLY A N 1
ATOM 584 C CA . GLY A 1 72 ? 12.939 -8.538 19.047 1.00 79.50 72 GLY A CA 1
ATOM 585 C C . GLY A 1 72 ? 12.267 -8.895 17.717 1.00 79.50 72 GLY A C 1
ATOM 586 O O . GLY A 1 72 ? 12.225 -8.061 16.814 1.00 79.50 72 GLY A O 1
ATOM 587 N N . GLU A 1 73 ? 11.723 -10.107 17.584 1.00 81.44 73 GLU A N 1
ATOM 588 C CA . GLU A 1 73 ? 11.090 -10.574 16.354 1.00 81.44 73 GLU A CA 1
ATOM 589 C C . GLU A 1 73 ? 9.670 -10.016 16.218 1.00 81.44 73 GLU A C 1
ATOM 591 O O . GLU A 1 73 ? 8.896 -9.946 17.178 1.00 81.44 73 GLU A O 1
ATOM 596 N N . ARG A 1 74 ? 9.312 -9.609 14.998 1.00 82.25 74 ARG A N 1
ATOM 597 C CA . ARG A 1 74 ? 7.955 -9.162 14.666 1.00 82.25 74 ARG A CA 1
ATOM 598 C C . ARG A 1 74 ? 7.028 -10.371 14.564 1.00 82.25 74 ARG A C 1
ATOM 600 O O . ARG A 1 74 ? 7.337 -11.344 13.883 1.00 82.25 74 ARG A O 1
ATOM 607 N N . ASN A 1 75 ? 5.862 -10.295 15.194 1.00 83.94 75 ASN A N 1
ATOM 608 C CA . ASN A 1 75 ? 4.862 -11.350 15.102 1.00 83.94 75 ASN A CA 1
ATOM 609 C C . ASN A 1 75 ? 4.212 -11.353 13.705 1.00 83.94 75 ASN A C 1
ATOM 611 O O . ASN A 1 75 ? 3.558 -10.387 13.313 1.00 83.94 75 ASN A O 1
ATOM 615 N N . ALA A 1 76 ? 4.371 -12.449 12.963 1.00 83.31 76 ALA A N 1
ATOM 616 C CA . ALA A 1 76 ? 3.827 -12.589 11.608 1.00 83.31 76 ALA A CA 1
ATOM 617 C C . ALA A 1 76 ? 2.307 -12.852 11.572 1.00 83.31 76 ALA A C 1
ATOM 619 O O . ALA A 1 76 ? 1.638 -12.562 10.584 1.00 83.31 76 ALA A O 1
ATOM 620 N N . ASN A 1 77 ? 1.737 -13.380 12.657 1.00 88.31 77 ASN A N 1
ATOM 621 C CA . ASN A 1 77 ? 0.350 -13.854 12.689 1.00 88.31 77 ASN A CA 1
ATOM 622 C C . ASN A 1 77 ? -0.644 -12.820 13.224 1.00 88.31 77 ASN A C 1
ATOM 624 O O . ASN A 1 77 ? -1.856 -13.049 13.172 1.00 88.31 77 ASN A O 1
ATOM 628 N N . THR A 1 78 ? -0.144 -11.712 13.772 1.00 92.12 78 THR A N 1
ATOM 629 C CA . THR A 1 78 ? -0.963 -10.703 14.445 1.00 92.12 78 THR A CA 1
ATOM 630 C C . THR A 1 78 ? -0.524 -9.296 14.075 1.00 92.12 78 THR A C 1
ATOM 632 O O . THR A 1 78 ? 0.652 -9.028 13.838 1.00 92.12 78 THR A O 1
ATOM 635 N N . LEU A 1 79 ? -1.491 -8.391 14.054 1.00 94.38 79 LEU A N 1
ATOM 636 C CA . LEU A 1 79 ? -1.317 -6.968 13.826 1.00 94.38 79 LEU A CA 1
ATOM 637 C C . LEU A 1 79 ? -2.082 -6.222 14.920 1.00 94.38 79 LEU A C 1
ATOM 639 O O . LEU A 1 79 ? -3.217 -6.575 15.244 1.00 94.38 79 LEU A O 1
ATOM 643 N N . ASN A 1 80 ? -1.475 -5.193 15.500 1.00 95.44 80 ASN A N 1
ATOM 644 C CA . ASN A 1 80 ? -2.184 -4.291 16.394 1.00 95.44 80 ASN A CA 1
ATOM 645 C C . ASN A 1 80 ? -2.853 -3.193 15.570 1.00 95.44 80 ASN A C 1
ATOM 647 O O . ASN A 1 80 ? -2.187 -2.533 14.775 1.00 95.44 80 ASN A O 1
ATOM 651 N N . ALA A 1 81 ? -4.142 -2.975 15.812 1.00 96.88 81 ALA A N 1
ATOM 652 C CA . ALA A 1 81 ? -4.876 -1.796 15.375 1.00 96.88 81 ALA A CA 1
ATOM 653 C C . ALA A 1 81 ? -5.077 -0.887 16.594 1.00 96.88 81 ALA A C 1
ATOM 655 O O . ALA A 1 81 ? -5.866 -1.188 17.493 1.00 96.88 81 ALA A O 1
ATOM 656 N N . VAL A 1 82 ? -4.312 0.197 16.675 1.00 95.31 82 VAL A N 1
ATOM 657 C CA . VAL A 1 82 ? -4.413 1.178 17.758 1.00 95.31 82 VAL A CA 1
ATOM 658 C C . VAL A 1 82 ? -5.337 2.293 17.297 1.00 95.31 82 VAL A C 1
ATOM 660 O O . VAL A 1 82 ? -5.019 3.027 16.366 1.00 95.31 82 VAL A O 1
ATOM 663 N N . ILE A 1 83 ? -6.486 2.412 17.945 1.00 95.00 83 ILE A N 1
ATOM 664 C CA . ILE A 1 83 ? -7.513 3.391 17.604 1.00 95.00 83 ILE A CA 1
ATOM 665 C C . ILE A 1 83 ? -7.312 4.637 1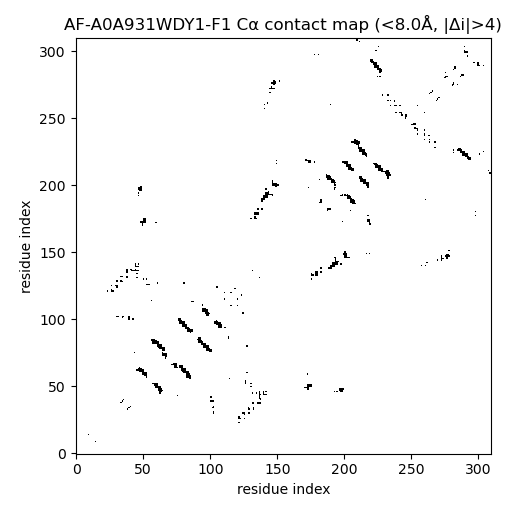8.456 1.00 95.00 83 ILE A C 1
ATOM 667 O O . ILE A 1 83 ? -7.257 4.538 19.685 1.00 95.00 83 ILE A O 1
ATOM 671 N N . PHE A 1 84 ? -7.241 5.799 17.810 1.00 92.81 84 PHE A N 1
ATOM 672 C CA . PHE A 1 84 ? -7.063 7.095 18.456 1.00 92.81 84 PHE A CA 1
ATOM 673 C C . PHE A 1 84 ? -8.340 7.920 18.335 1.00 92.81 84 PHE A C 1
ATOM 675 O O . PHE A 1 84 ? -8.796 8.237 17.236 1.00 92.81 84 PHE A O 1
ATOM 682 N N . SER A 1 85 ? -8.907 8.289 19.477 1.00 90.88 85 SER A N 1
ATOM 683 C CA . SER A 1 85 ? -10.127 9.090 19.592 1.00 90.88 85 SER A CA 1
ATOM 684 C C . SER A 1 85 ? -9.928 10.228 20.592 1.00 90.88 85 SER A C 1
ATOM 686 O O . SER A 1 85 ? -8.925 10.286 21.310 1.00 90.88 85 SER A O 1
ATOM 688 N N . LYS A 1 86 ? -10.889 11.151 20.653 1.00 84.69 86 LYS A N 1
ATOM 689 C CA . LYS A 1 86 ? -10.941 12.183 21.696 1.00 84.69 86 LYS A CA 1
ATOM 690 C C . LYS A 1 86 ? -12.050 11.869 22.682 1.00 84.69 86 LYS A C 1
ATOM 692 O O . LYS A 1 86 ? -13.103 11.384 22.281 1.00 84.69 86 LYS A O 1
ATOM 697 N N . ASN A 1 87 ? -11.800 12.151 23.954 1.00 82.69 87 ASN A N 1
ATOM 698 C CA . ASN A 1 87 ? -12.822 12.055 24.983 1.00 82.69 87 ASN A CA 1
ATOM 699 C C . ASN A 1 87 ? -13.710 13.317 25.036 1.00 82.69 87 ASN A C 1
ATOM 701 O O . ASN A 1 87 ? -13.429 14.304 24.351 1.00 82.69 87 ASN A O 1
ATOM 705 N N . GLU A 1 88 ? -14.746 13.325 25.879 1.00 81.12 88 GLU A N 1
ATOM 706 C CA . GLU A 1 88 ? -15.661 14.469 26.076 1.00 81.12 88 GLU A CA 1
ATOM 707 C C . GLU A 1 88 ? -14.917 15.756 26.504 1.00 81.12 88 GLU A C 1
ATOM 709 O O . GLU A 1 88 ? -15.346 16.865 26.195 1.00 81.12 88 GLU A O 1
ATOM 714 N N . SER A 1 89 ? -13.759 15.625 27.165 1.00 81.44 89 SER A N 1
ATOM 715 C CA . SER A 1 89 ? -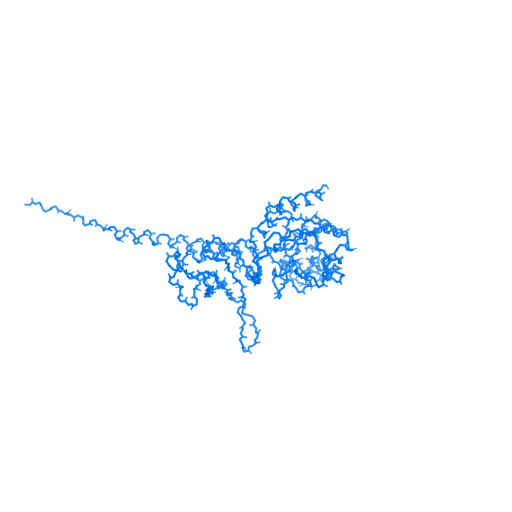12.874 16.744 27.541 1.00 81.44 89 SER A CA 1
ATOM 716 C C . SER A 1 89 ? -11.871 17.145 26.446 1.00 81.44 89 SER A C 1
ATOM 718 O O . SER A 1 89 ? -10.978 17.956 26.698 1.00 81.44 89 SER A O 1
ATOM 720 N N . GLY A 1 90 ? -11.946 16.545 25.257 1.00 78.88 90 GLY A N 1
ATOM 721 C CA . GLY A 1 90 ? -11.039 16.787 24.134 1.00 78.88 90 GLY A CA 1
ATOM 722 C C . GLY A 1 90 ? -9.643 16.163 24.261 1.00 78.88 90 GLY A C 1
ATOM 723 O O . GLY A 1 90 ? -8.797 16.411 23.400 1.00 78.88 90 GLY A O 1
ATOM 724 N N . LYS A 1 91 ? -9.374 15.356 25.298 1.00 83.50 91 LYS A N 1
ATOM 725 C CA . LYS A 1 91 ? -8.100 14.641 25.480 1.00 83.50 91 LYS A CA 1
ATOM 726 C C . LYS A 1 91 ? -8.027 13.423 24.565 1.00 83.50 91 LYS A C 1
ATOM 728 O O . LYS A 1 91 ? -9.010 12.703 24.409 1.00 83.50 91 LYS A O 1
ATOM 733 N N . ASN A 1 92 ? -6.840 13.164 24.021 1.00 82.25 92 ASN A N 1
ATOM 734 C CA . ASN A 1 92 ? -6.589 11.970 23.219 1.00 82.25 92 ASN A CA 1
ATOM 735 C C . ASN A 1 92 ? -6.642 10.716 24.100 1.00 82.25 92 ASN A C 1
ATOM 737 O O . ASN A 1 92 ? -5.995 10.655 25.147 1.00 82.25 92 ASN A O 1
ATOM 741 N N . VAL A 1 93 ? -7.382 9.716 23.641 1.00 87.44 93 VAL A N 1
ATOM 742 C CA . VAL A 1 93 ? -7.451 8.378 24.225 1.00 87.44 93 VAL A CA 1
ATOM 743 C C . VAL A 1 93 ? -7.096 7.389 23.128 1.00 87.44 93 VAL A C 1
ATOM 745 O O . VAL A 1 93 ? -7.526 7.538 21.984 1.00 87.44 93 VAL A O 1
ATOM 748 N N . ASN A 1 94 ? -6.297 6.384 23.471 1.00 90.12 94 ASN A N 1
ATOM 749 C CA . ASN A 1 94 ? -5.995 5.289 22.570 1.00 90.12 94 ASN A CA 1
ATOM 750 C C . ASN A 1 94 ? -6.436 3.960 23.172 1.00 90.12 94 ASN A C 1
ATOM 752 O O . ASN A 1 94 ? -6.473 3.776 24.388 1.00 90.12 94 ASN A O 1
ATOM 756 N N . HIS A 1 95 ? -6.805 3.031 22.305 1.00 92.25 95 HIS A N 1
ATOM 757 C CA . HIS A 1 95 ? -7.137 1.677 22.712 1.00 92.25 95 HIS A CA 1
ATOM 758 C C . HIS A 1 95 ? -6.729 0.705 21.612 1.00 92.25 95 HIS A C 1
ATOM 760 O O . HIS A 1 95 ? -6.817 1.007 20.423 1.00 92.25 95 HIS A O 1
ATOM 766 N N . THR A 1 96 ? -6.201 -0.446 22.018 1.00 95.06 96 THR A N 1
ATOM 767 C CA . THR A 1 96 ? -5.577 -1.394 21.091 1.00 95.06 96 THR A CA 1
ATOM 768 C C . THR A 1 96 ? -6.485 -2.584 20.843 1.00 95.06 96 THR A C 1
ATOM 770 O O . THR A 1 96 ? -7.033 -3.175 21.776 1.00 95.06 96 THR A O 1
ATOM 773 N N . TRP A 1 97 ? -6.583 -2.953 19.576 1.00 97.00 97 TRP A N 1
ATOM 774 C CA . TRP A 1 97 ? -7.229 -4.153 19.080 1.00 97.00 97 TRP A CA 1
ATOM 775 C C . TRP A 1 97 ? -6.189 -5.070 18.457 1.00 97.00 97 TRP A C 1
ATOM 777 O O . TRP A 1 97 ? -5.187 -4.614 17.906 1.00 97.00 97 TRP A O 1
ATOM 787 N N . THR A 1 98 ? -6.435 -6.369 18.533 1.00 96.44 98 THR A N 1
ATOM 788 C CA . THR A 1 98 ? -5.660 -7.371 17.809 1.00 96.44 98 THR A CA 1
ATOM 789 C C . THR A 1 98 ? -6.429 -7.786 16.572 1.00 96.44 98 THR A C 1
ATOM 791 O O . THR A 1 98 ? -7.604 -8.138 16.665 1.00 96.44 98 THR A O 1
ATOM 794 N N . VAL A 1 99 ? -5.735 -7.792 15.442 1.00 96.75 99 VAL A N 1
ATOM 795 C CA . VAL A 1 99 ? -6.169 -8.356 14.170 1.00 96.75 99 VAL A CA 1
ATOM 796 C C . VAL A 1 99 ? -5.318 -9.593 13.908 1.00 96.75 99 VAL A C 1
ATOM 798 O O . VAL A 1 99 ? -4.096 -9.499 13.795 1.00 96.75 99 VAL A O 1
ATOM 801 N N . ASN A 1 100 ? -5.939 -10.764 13.849 1.00 94.75 100 ASN A N 1
ATOM 802 C CA . ASN A 1 100 ? -5.249 -12.012 13.532 1.00 94.75 100 ASN A CA 1
ATOM 803 C C . ASN A 1 100 ? -5.335 -12.310 12.032 1.00 94.75 100 ASN A C 1
ATOM 805 O O . ASN A 1 100 ? -6.319 -11.954 11.382 1.00 94.75 100 ASN A O 1
ATOM 809 N N . ARG A 1 101 ? -4.360 -13.056 11.499 1.00 91.81 101 ARG A N 1
ATOM 810 C CA . ARG A 1 101 ? -4.344 -13.495 10.088 1.00 91.81 101 ARG A CA 1
ATOM 811 C C . ARG A 1 101 ? -5.607 -14.258 9.659 1.00 91.81 101 ARG A C 1
ATOM 813 O O . ARG A 1 101 ? -5.968 -14.243 8.492 1.00 91.81 101 ARG A O 1
ATOM 820 N N . ASN A 1 102 ? -6.297 -14.906 10.596 1.00 89.94 102 ASN A N 1
ATOM 821 C CA . ASN A 1 102 ? -7.547 -15.625 10.337 1.00 89.94 102 ASN A CA 1
ATOM 822 C C . ASN A 1 102 ? -8.803 -14.725 10.302 1.00 89.94 102 ASN A C 1
ATOM 824 O O . ASN A 1 102 ? -9.908 -15.254 10.360 1.00 89.94 102 ASN A O 1
ATOM 828 N N . GLY A 1 103 ? -8.655 -13.397 10.315 1.00 89.25 103 GLY A N 1
ATOM 829 C CA . GLY A 1 103 ? -9.772 -12.445 10.304 1.00 89.25 103 GLY A CA 1
ATOM 830 C C . GLY A 1 103 ? -10.393 -12.136 11.660 1.00 89.25 103 GLY A C 1
ATOM 831 O O . GLY A 1 103 ? -11.236 -11.251 11.772 1.00 89.25 103 GLY A O 1
ATOM 832 N N . THR A 1 104 ? -9.947 -12.791 12.735 1.00 93.81 104 THR A N 1
ATOM 833 C CA . THR A 1 104 ? -10.441 -12.462 14.076 1.00 93.81 104 THR A CA 1
ATOM 834 C C . THR A 1 104 ? -9.905 -11.103 14.525 1.00 93.81 104 THR A C 1
ATOM 836 O O . THR A 1 104 ? -8.703 -10.958 14.763 1.00 93.81 104 THR A O 1
ATOM 839 N N . ILE A 1 105 ? -10.812 -10.148 14.729 1.00 95.62 105 ILE A N 1
ATOM 840 C CA . ILE A 1 105 ? -10.535 -8.822 15.285 1.00 95.62 105 ILE A CA 1
ATOM 841 C C . ILE A 1 105 ? -11.184 -8.711 16.665 1.00 95.62 105 ILE A C 1
ATOM 843 O O . ILE A 1 105 ? -12.371 -8.991 16.829 1.00 95.62 105 ILE A O 1
ATOM 847 N N . LYS A 1 106 ? -10.412 -8.316 17.680 1.00 94.94 106 LYS A N 1
ATOM 848 C CA . LYS A 1 106 ? -10.928 -8.156 19.048 1.00 94.94 106 LYS A CA 1
ATOM 849 C C . LYS A 1 106 ? -10.185 -7.081 19.836 1.00 94.94 106 LYS A C 1
ATOM 851 O O . LYS A 1 106 ? -8.978 -6.918 19.640 1.00 94.94 106 LYS A O 1
ATOM 856 N N . PRO A 1 107 ? -10.858 -6.383 20.761 1.00 95.69 107 PRO A N 1
ATOM 857 C CA . PRO A 1 107 ? -10.190 -5.420 21.618 1.00 95.69 107 PRO A CA 1
ATOM 858 C C . PRO A 1 107 ? -9.313 -6.146 22.654 1.00 95.69 107 PRO A C 1
ATOM 860 O O . PRO A 1 107 ? -9.681 -7.206 23.162 1.00 95.69 107 PRO A O 1
ATOM 863 N N . ILE A 1 108 ? -8.147 -5.581 22.982 1.00 93.56 108 ILE A N 1
ATOM 864 C CA . ILE A 1 108 ? -7.273 -6.095 24.058 1.00 93.56 108 ILE A CA 1
ATOM 865 C C . ILE A 1 108 ? -7.788 -5.643 25.434 1.00 93.56 108 ILE A C 1
ATOM 867 O O . ILE A 1 108 ? -7.579 -6.315 26.442 1.00 93.56 108 ILE A O 1
ATOM 871 N N . GLN A 1 109 ? -8.457 -4.492 25.475 1.00 90.69 109 GLN A N 1
ATOM 872 C CA . GLN A 1 109 ? -8.988 -3.852 26.678 1.00 90.69 109 GLN A CA 1
ATOM 873 C C . GLN A 1 109 ? -10.453 -3.463 26.446 1.00 90.69 109 GLN A C 1
ATOM 875 O O . GLN A 1 109 ? -10.830 -3.262 25.293 1.00 90.69 109 GLN A O 1
ATOM 880 N N . PRO A 1 110 ? -11.285 -3.317 27.494 1.00 89.12 110 PRO A N 1
ATOM 881 C CA . PRO A 1 110 ? -12.651 -2.823 27.333 1.00 89.12 110 PRO A CA 1
ATOM 882 C C . PRO A 1 110 ? -12.701 -1.521 26.522 1.00 89.12 110 PRO A C 1
ATOM 884 O O . PRO A 1 110 ? -11.879 -0.627 26.733 1.00 89.12 110 PRO A O 1
ATOM 887 N N . ILE A 1 111 ? -13.669 -1.416 25.606 1.00 90.12 111 ILE A N 1
ATOM 888 C CA . ILE A 1 111 ? -13.870 -0.204 24.801 1.00 90.12 111 ILE A CA 1
ATOM 889 C C . ILE A 1 111 ? -14.163 0.961 25.763 1.00 90.12 111 ILE A C 1
ATOM 891 O O . ILE A 1 111 ? -15.026 0.808 26.635 1.00 90.12 111 ILE A O 1
ATOM 895 N N . PRO A 1 112 ? -13.478 2.115 25.633 1.00 88.31 112 PRO A N 1
ATOM 896 C CA . PRO A 1 112 ? -13.762 3.283 26.459 1.00 88.31 112 PRO A CA 1
ATOM 897 C C . PRO A 1 112 ? -15.254 3.619 26.434 1.00 88.31 112 PRO A C 1
ATOM 899 O O . PRO A 1 112 ? -15.857 3.657 25.362 1.00 88.31 112 PRO A O 1
ATOM 902 N N . SER A 1 113 ? -15.852 3.868 27.602 1.00 87.69 113 SER A N 1
ATOM 903 C CA . SER A 1 113 ? -17.308 4.030 27.747 1.00 87.69 113 SER A CA 1
ATOM 904 C C . SER A 1 113 ? -17.889 5.080 26.801 1.00 87.69 113 SER A C 1
ATOM 906 O O . SER A 1 113 ? -18.965 4.891 26.251 1.00 87.69 113 SER A O 1
ATOM 908 N N . GLU A 1 114 ? -17.161 6.168 26.572 1.00 86.81 114 GLU A N 1
ATOM 909 C CA . GLU A 1 114 ? -17.551 7.238 25.657 1.00 86.81 114 GLU A CA 1
ATOM 910 C C . GLU A 1 114 ? -17.635 6.771 24.200 1.00 86.81 114 GLU A C 1
ATOM 912 O O . GLU A 1 114 ? -18.598 7.095 23.510 1.00 86.81 114 GLU A O 1
ATOM 917 N N . LEU A 1 115 ? -16.678 5.955 23.750 1.00 88.88 115 LEU A N 1
ATOM 918 C CA . LEU A 1 115 ? -16.706 5.376 22.410 1.00 88.88 115 LEU A CA 1
ATOM 919 C C . LEU A 1 115 ? -17.765 4.272 22.311 1.00 88.88 115 LEU A C 1
ATOM 921 O O . LEU A 1 115 ? -18.481 4.205 21.318 1.00 88.88 115 LEU A O 1
ATOM 925 N N . ALA A 1 116 ? -17.941 3.476 23.369 1.00 90.19 116 ALA A N 1
ATOM 926 C CA . ALA A 1 116 ? -18.967 2.435 23.447 1.00 90.19 116 ALA A CA 1
ATOM 927 C C . ALA A 1 116 ? -20.407 2.992 23.437 1.00 90.19 116 ALA A C 1
ATOM 929 O O . ALA A 1 116 ? -21.338 2.283 23.064 1.00 90.19 116 ALA A O 1
ATOM 930 N N . LYS A 1 117 ? -20.614 4.262 23.825 1.00 91.19 117 LYS A N 1
ATOM 931 C CA . LYS A 1 117 ? -21.900 4.970 23.651 1.00 91.19 117 LYS A CA 1
ATOM 932 C C . LYS A 1 117 ? -22.196 5.306 22.182 1.00 91.19 117 LYS A C 1
ATOM 934 O O . LYS A 1 117 ? -23.350 5.563 21.853 1.00 91.19 117 LYS A O 1
ATOM 939 N N . LYS A 1 118 ? -21.165 5.385 21.334 1.00 91.50 118 LYS A N 1
ATOM 940 C CA . LYS A 1 118 ? -21.246 5.819 19.930 1.00 91.50 118 LYS A CA 1
ATOM 941 C C . LYS A 1 118 ? -21.232 4.652 18.957 1.00 91.50 118 LYS A C 1
ATOM 943 O O . LYS A 1 118 ? -21.992 4.667 17.997 1.00 91.50 118 LYS A O 1
ATOM 948 N N . TYR A 1 119 ? -20.389 3.663 19.234 1.00 91.94 119 TYR A N 1
ATOM 949 C CA . TYR A 1 119 ? -20.151 2.524 18.364 1.00 91.94 119 TYR A CA 1
ATOM 950 C C . TYR A 1 119 ? -20.159 1.227 19.158 1.00 91.94 119 TYR A C 1
ATOM 952 O O . TYR A 1 119 ? -19.551 1.115 20.227 1.00 91.94 119 TYR A O 1
ATOM 960 N N . SER A 1 120 ? -20.828 0.230 18.597 1.00 90.94 120 SER A N 1
ATOM 961 C CA . SER A 1 120 ? -20.724 -1.161 19.025 1.00 90.94 120 SER A CA 1
ATOM 962 C C . SER A 1 120 ? -19.342 -1.745 18.712 1.00 90.94 120 SER A C 1
ATOM 964 O O . SER A 1 120 ? -18.573 -1.211 17.907 1.00 90.94 120 SER A O 1
ATOM 966 N N . GLN A 1 121 ? -19.023 -2.880 19.338 1.00 92.38 121 GLN A N 1
ATOM 967 C CA . GLN A 1 121 ? -17.787 -3.607 19.051 1.00 92.38 121 GLN A CA 1
ATOM 968 C C . GLN A 1 121 ? -17.738 -4.047 17.579 1.00 92.38 121 GLN A C 1
ATOM 970 O O . GLN A 1 121 ? -16.684 -3.990 16.946 1.00 92.38 121 GLN A O 1
ATOM 975 N N . GLU A 1 122 ? -18.875 -4.461 17.029 1.00 91.50 122 GLU A N 1
ATOM 976 C CA . GLU A 1 122 ? -19.022 -4.918 15.651 1.00 91.50 122 GLU A CA 1
ATOM 977 C C . GLU A 1 122 ? -18.821 -3.776 14.646 1.00 91.50 122 GLU A C 1
ATOM 979 O O . GLU A 1 122 ? -18.158 -3.982 13.634 1.00 91.50 122 GLU A O 1
ATOM 984 N N . GLU A 1 123 ? -19.307 -2.564 14.932 1.00 93.00 123 GLU A N 1
ATOM 985 C CA . GLU A 1 123 ? -19.079 -1.382 14.080 1.00 93.00 123 GLU A CA 1
ATOM 986 C C . GLU A 1 123 ? -17.601 -0.981 14.035 1.00 93.00 123 GLU A C 1
ATOM 988 O O . GLU A 1 123 ? -17.070 -0.713 12.960 1.00 93.00 123 GLU A O 1
ATOM 993 N N . ILE A 1 124 ? -16.907 -1.002 15.177 1.00 95.31 124 ILE A N 1
ATOM 994 C CA . ILE A 1 124 ? -15.458 -0.740 15.216 1.00 95.31 124 ILE A CA 1
ATOM 995 C C . ILE A 1 124 ? -14.688 -1.851 14.491 1.00 95.31 124 ILE A C 1
ATOM 997 O O . ILE A 1 124 ? -13.712 -1.587 13.790 1.00 95.31 124 ILE A O 1
ATOM 1001 N N . THR A 1 125 ? -15.134 -3.100 14.634 1.00 95.94 125 THR A N 1
ATOM 1002 C CA . THR A 1 125 ? -14.530 -4.231 13.927 1.00 95.94 125 THR A CA 1
ATOM 1003 C C . THR A 1 125 ? -14.677 -4.086 12.414 1.00 95.94 125 THR A C 1
ATOM 1005 O O . THR A 1 125 ? -13.699 -4.270 11.687 1.00 95.94 125 THR A O 1
ATOM 1008 N N . LEU A 1 126 ? -15.874 -3.725 11.946 1.00 95.56 126 LEU A N 1
ATOM 1009 C CA . LEU A 1 126 ? -16.132 -3.463 10.536 1.00 95.56 126 LEU A CA 1
ATOM 1010 C C . LEU A 1 126 ? -15.298 -2.282 10.032 1.00 95.56 126 LEU A C 1
ATOM 1012 O O . LEU A 1 126 ? -14.755 -2.368 8.939 1.00 95.56 126 LEU A O 1
ATOM 1016 N N . GLU A 1 127 ? -15.131 -1.218 10.821 1.00 96.50 127 GLU A N 1
ATOM 1017 C CA . GLU A 1 127 ? -14.255 -0.096 10.459 1.00 96.50 127 GLU A CA 1
ATOM 1018 C C . GLU A 1 127 ? -12.799 -0.545 10.274 1.00 96.50 127 GLU A C 1
ATOM 1020 O O . GLU A 1 127 ? -12.173 -0.175 9.284 1.00 96.50 127 GLU A O 1
ATOM 1025 N N . ILE A 1 128 ? -12.256 -1.369 11.180 1.00 97.38 128 ILE A N 1
ATOM 1026 C CA . ILE A 1 128 ? -10.898 -1.916 11.033 1.00 97.38 128 ILE A CA 1
ATOM 1027 C C . ILE A 1 128 ? -10.797 -2.770 9.760 1.00 97.38 128 ILE A C 1
ATOM 1029 O O . ILE A 1 128 ? -9.852 -2.602 8.990 1.00 97.38 128 ILE A O 1
ATOM 1033 N N . ALA A 1 129 ? -11.752 -3.677 9.532 1.00 96.31 129 ALA A N 1
ATOM 1034 C CA . ALA A 1 129 ? -11.758 -4.553 8.360 1.00 96.31 129 ALA A CA 1
ATOM 1035 C C . ALA A 1 129 ? -11.886 -3.750 7.055 1.00 96.31 129 ALA A C 1
ATOM 1037 O O . ALA A 1 129 ? -11.061 -3.899 6.157 1.00 96.31 129 ALA A O 1
ATOM 1038 N N . GLY A 1 130 ? -12.856 -2.837 6.979 1.00 95.94 130 GLY A N 1
ATOM 1039 C CA . GLY A 1 130 ? -13.060 -1.956 5.832 1.00 95.94 130 GLY A CA 1
ATOM 1040 C C . GLY A 1 130 ? -11.857 -1.048 5.585 1.00 95.94 130 GLY A C 1
ATOM 1041 O O . GLY A 1 130 ? -11.479 -0.807 4.446 1.00 95.94 130 GLY A O 1
ATOM 1042 N N . LEU A 1 131 ? -11.167 -0.590 6.629 1.00 96.31 131 LEU A N 1
ATOM 1043 C CA . LEU A 1 131 ? -9.919 0.150 6.462 1.00 96.31 131 LEU A CA 1
ATOM 1044 C C . LEU A 1 131 ? -8.818 -0.700 5.813 1.00 96.31 131 LEU A C 1
ATOM 1046 O O . LEU A 1 131 ? -8.141 -0.208 4.913 1.00 96.31 131 LEU A O 1
ATOM 1050 N N . LEU A 1 132 ? -8.667 -1.967 6.210 1.00 95.88 132 LEU A N 1
ATOM 1051 C CA . LEU A 1 132 ? -7.741 -2.898 5.554 1.00 95.88 132 LEU A CA 1
ATOM 1052 C C . LEU A 1 132 ? -8.134 -3.147 4.092 1.00 95.88 132 LEU A C 1
ATOM 1054 O O . LEU A 1 132 ? -7.263 -3.171 3.227 1.00 95.88 132 LEU A O 1
ATOM 1058 N N . GLU A 1 133 ? -9.427 -3.259 3.787 1.00 95.25 133 GLU A N 1
ATOM 1059 C CA . GLU A 1 133 ? -9.915 -3.376 2.409 1.00 95.25 133 GLU A CA 1
ATOM 1060 C C . GLU A 1 133 ? -9.537 -2.162 1.551 1.00 95.25 133 GLU A C 1
ATOM 1062 O O . GLU A 1 133 ? -9.037 -2.331 0.434 1.00 95.25 133 GLU A O 1
ATOM 1067 N N . ARG A 1 134 ? -9.728 -0.944 2.074 1.00 94.12 134 ARG A N 1
ATOM 1068 C CA . ARG A 1 134 ? -9.366 0.308 1.387 1.00 94.12 134 ARG A CA 1
ATOM 1069 C C . ARG A 1 134 ? -7.855 0.452 1.202 1.00 94.12 134 ARG A C 1
ATOM 1071 O O . ARG A 1 134 ? -7.404 0.886 0.149 1.00 94.12 134 ARG A O 1
ATOM 1078 N N . ILE A 1 135 ? -7.060 0.036 2.191 1.00 93.94 135 ILE A N 1
ATOM 1079 C CA . ILE A 1 135 ? -5.592 -0.015 2.073 1.00 93.94 135 ILE A CA 1
ATOM 1080 C C . ILE A 1 135 ? -5.171 -0.967 0.947 1.00 93.94 135 ILE A C 1
ATOM 1082 O O . ILE A 1 135 ? -4.248 -0.657 0.198 1.00 93.94 135 ILE A O 1
ATOM 1086 N N . GLY A 1 136 ? -5.845 -2.113 0.819 1.00 94.56 136 GLY A N 1
ATOM 1087 C CA . GLY A 1 136 ? -5.582 -3.102 -0.224 1.00 94.56 136 GLY A CA 1
ATOM 1088 C C . GLY A 1 136 ? -4.185 -3.724 -0.148 1.00 94.56 136 GLY A C 1
ATOM 1089 O O . GLY A 1 136 ? -3.398 -3.501 -1.065 1.00 94.56 136 GLY A O 1
ATOM 1090 N N . PRO A 1 137 ? -3.869 -4.535 0.882 1.00 93.81 137 PRO A N 1
ATOM 1091 C CA . PRO A 1 137 ? -2.535 -5.110 1.093 1.00 93.81 137 PRO A CA 1
ATOM 1092 C C . PRO A 1 137 ? -1.991 -5.869 -0.119 1.00 93.81 137 PRO A C 1
ATOM 1094 O O . PRO A 1 137 ? -0.797 -5.821 -0.388 1.00 93.81 137 PRO A O 1
ATOM 1097 N N . SER A 1 138 ? -2.871 -6.494 -0.904 1.00 93.06 138 SER A N 1
ATOM 1098 C CA . SER A 1 138 ? -2.511 -7.190 -2.141 1.00 93.06 138 SER A CA 1
ATOM 1099 C C . SER A 1 138 ? -1.891 -6.294 -3.207 1.00 93.06 138 SER A C 1
ATOM 1101 O O . SER A 1 138 ? -1.171 -6.794 -4.066 1.00 93.06 138 SER A O 1
ATOM 1103 N N . PHE A 1 139 ? -2.136 -4.985 -3.166 1.00 95.06 139 PHE A N 1
ATOM 1104 C CA . PHE A 1 139 ? -1.557 -3.985 -4.062 1.00 95.06 139 PHE A CA 1
ATOM 1105 C C . PHE A 1 139 ? -0.245 -3.400 -3.518 1.00 95.06 139 PHE A C 1
ATOM 1107 O O . PHE A 1 139 ? 0.431 -2.659 -4.223 1.00 95.06 139 PHE A O 1
ATOM 1114 N N . ILE A 1 140 ? 0.130 -3.733 -2.282 1.00 94.81 140 ILE A N 1
ATOM 1115 C CA . ILE A 1 140 ? 1.300 -3.190 -1.598 1.00 94.81 140 ILE A CA 1
ATOM 1116 C C . ILE A 1 140 ? 2.416 -4.227 -1.603 1.00 94.81 140 ILE A C 1
ATOM 1118 O O . ILE A 1 140 ? 2.213 -5.405 -1.312 1.00 94.81 140 ILE A O 1
ATOM 1122 N N . HIS A 1 141 ? 3.611 -3.763 -1.922 1.00 95.69 141 HIS A N 1
ATOM 1123 C CA . HIS A 1 141 ? 4.850 -4.501 -1.815 1.00 95.69 141 HIS A CA 1
ATOM 1124 C C . HIS A 1 141 ? 5.765 -3.764 -0.837 1.00 95.69 141 HIS A C 1
ATOM 1126 O O . HIS A 1 141 ? 5.978 -2.552 -0.948 1.00 95.69 141 HIS A O 1
ATOM 1132 N N . LEU A 1 142 ? 6.234 -4.476 0.185 1.00 93.38 142 LEU A N 1
ATOM 1133 C CA . LEU A 1 142 ? 7.084 -3.902 1.222 1.00 93.38 142 LEU A CA 1
ATOM 1134 C C . LEU A 1 142 ? 8.543 -4.169 0.871 1.00 93.38 142 LEU A C 1
ATOM 1136 O O . LEU A 1 142 ? 9.025 -5.277 1.058 1.00 93.38 142 LEU A O 1
ATOM 1140 N N . THR A 1 143 ? 9.257 -3.147 0.421 1.00 92.88 143 THR A N 1
ATOM 1141 C CA . THR A 1 143 ? 10.639 -3.280 -0.047 1.00 92.88 143 THR A CA 1
ATOM 1142 C C . THR A 1 143 ? 11.662 -2.840 0.994 1.00 92.88 143 THR A C 1
ATOM 1144 O O . THR A 1 143 ? 11.399 -1.963 1.830 1.00 92.88 143 THR A O 1
ATOM 1147 N N . ASP A 1 144 ? 12.847 -3.440 0.927 1.00 91.44 144 ASP A N 1
ATOM 1148 C CA . ASP A 1 144 ? 14.033 -3.008 1.669 1.00 91.44 144 ASP A CA 1
ATOM 1149 C C . ASP A 1 144 ? 14.856 -1.964 0.900 1.00 91.44 144 ASP A C 1
ATOM 1151 O O . ASP A 1 144 ? 15.783 -1.376 1.463 1.00 91.44 144 ASP A O 1
ATOM 1155 N N . LEU A 1 145 ? 14.498 -1.677 -0.358 1.00 92.25 145 LEU A N 1
ATOM 1156 C CA . LEU A 1 145 ? 15.079 -0.569 -1.105 1.00 92.25 145 LEU A CA 1
ATOM 1157 C C . LEU A 1 145 ? 14.750 0.769 -0.433 1.00 92.25 145 LEU A C 1
ATOM 1159 O O . LEU A 1 145 ? 13.685 0.981 0.164 1.00 92.25 145 LEU A O 1
ATOM 1163 N N . ASP A 1 146 ? 15.686 1.709 -0.554 1.00 89.56 146 ASP A N 1
ATOM 1164 C CA . ASP A 1 146 ? 15.474 3.057 -0.053 1.00 89.56 146 ASP A CA 1
ATOM 1165 C C . ASP A 1 146 ? 14.316 3.713 -0.808 1.00 89.56 146 ASP A C 1
ATOM 1167 O O . ASP A 1 146 ? 14.299 3.789 -2.037 1.00 89.56 146 ASP A O 1
ATOM 1171 N N . ILE A 1 147 ? 13.360 4.242 -0.048 1.00 88.94 147 ILE A N 1
ATOM 1172 C CA . ILE A 1 147 ? 12.322 5.123 -0.570 1.00 88.94 147 ILE A CA 1
ATOM 1173 C C . ILE A 1 147 ? 12.505 6.499 0.048 1.00 88.94 147 ILE A C 1
ATOM 1175 O O . ILE A 1 147 ? 12.815 6.637 1.236 1.00 88.94 147 ILE A O 1
ATOM 1179 N N . ILE A 1 148 ? 12.323 7.523 -0.783 1.00 87.31 148 ILE A N 1
ATOM 1180 C CA . ILE A 1 148 ? 12.569 8.914 -0.420 1.00 87.31 148 ILE A CA 1
ATOM 1181 C C . ILE A 1 148 ? 11.732 9.283 0.815 1.00 87.31 148 ILE A C 1
ATOM 1183 O O . ILE A 1 148 ? 10.522 9.026 0.855 1.00 87.31 148 ILE A O 1
ATOM 1187 N N . PRO A 1 149 ? 12.352 9.862 1.857 1.00 81.88 149 PRO A N 1
ATOM 1188 C CA . PRO A 1 149 ? 11.650 10.231 3.077 1.00 81.88 149 PRO A CA 1
ATOM 1189 C C . PRO A 1 149 ? 10.688 11.406 2.843 1.00 81.88 149 PRO A C 1
ATOM 1191 O O . PRO A 1 149 ? 10.852 12.213 1.934 1.00 81.88 149 PRO A O 1
ATOM 1194 N N . ALA A 1 150 ? 9.681 11.557 3.709 1.00 73.56 150 ALA A N 1
ATOM 1195 C CA . ALA A 1 150 ? 8.734 12.673 3.609 1.00 73.56 150 ALA A CA 1
ATOM 1196 C C . ALA A 1 150 ? 9.351 14.045 3.951 1.00 73.56 150 ALA A C 1
ATOM 1198 O O . ALA A 1 150 ? 8.798 15.079 3.579 1.00 73.56 150 ALA A O 1
ATOM 1199 N N . GLN A 1 151 ? 10.462 14.062 4.690 1.00 68.38 151 GLN A N 1
ATOM 1200 C CA . GLN A 1 151 ? 11.235 15.259 5.006 1.00 68.38 151 GLN A CA 1
ATOM 1201 C C . GLN A 1 151 ? 12.646 15.081 4.453 1.00 68.38 151 GLN A C 1
ATOM 1203 O O . GLN A 1 151 ? 13.429 14.295 4.985 1.00 68.38 151 GLN A O 1
ATOM 1208 N N . ASP A 1 152 ? 12.971 15.835 3.408 1.00 57.69 152 ASP A N 1
ATOM 1209 C CA . ASP A 1 152 ? 14.359 16.018 3.006 1.00 57.69 152 ASP A CA 1
ATOM 1210 C C . ASP A 1 152 ? 14.971 17.066 3.933 1.00 57.69 152 ASP A C 1
ATOM 1212 O O . ASP A 1 152 ? 14.383 18.132 4.132 1.00 57.69 152 ASP A O 1
ATOM 1216 N N . LYS A 1 153 ? 16.151 16.797 4.495 1.00 38.50 153 LYS A N 1
ATOM 1217 C CA . LYS A 1 153 ? 16.967 17.835 5.136 1.00 38.50 153 LYS A CA 1
ATOM 1218 C C . LYS A 1 153 ? 17.446 18.816 4.062 1.00 38.50 153 LYS A C 1
ATOM 1220 O O . LYS A 1 153 ? 18.588 18.743 3.626 1.00 38.50 153 LYS A O 1
ATOM 1225 N N . VAL A 1 154 ? 16.580 19.719 3.620 1.00 37.97 154 VAL A N 1
ATOM 1226 C CA . VAL A 1 154 ? 16.972 20.885 2.832 1.00 37.97 154 VAL A CA 1
ATOM 1227 C C . VAL A 1 154 ? 16.490 22.119 3.577 1.00 37.97 154 VAL A C 1
ATOM 1229 O O . VAL A 1 154 ? 15.309 22.285 3.867 1.00 37.97 154 VAL A O 1
ATOM 1232 N N . SER A 1 155 ? 17.483 22.920 3.941 1.00 33.19 155 SER A N 1
ATOM 1233 C CA . SER A 1 155 ? 17.432 24.210 4.613 1.00 33.19 155 SER A CA 1
ATOM 1234 C C . SER A 1 155 ? 16.294 25.119 4.154 1.00 33.19 155 SER A C 1
ATOM 1236 O O . SER A 1 155 ? 16.052 25.275 2.959 1.00 33.19 155 SER A O 1
ATOM 1238 N N . GLU A 1 156 ? 15.687 25.780 5.139 1.00 36.72 156 GLU A N 1
ATOM 1239 C CA . GLU A 1 156 ? 14.975 27.058 5.075 1.00 36.72 156 GLU A CA 1
ATOM 1240 C C . GLU A 1 156 ? 15.354 27.918 3.850 1.00 36.72 156 GLU A C 1
ATOM 1242 O O . GLU A 1 156 ? 16.339 28.650 3.913 1.00 36.72 156 GLU A O 1
ATOM 1247 N N . LYS A 1 157 ? 14.609 27.828 2.731 1.00 35.31 157 LYS A N 1
ATOM 1248 C CA . LYS A 1 157 ? 14.493 28.889 1.694 1.00 35.31 157 LYS A CA 1
ATOM 1249 C C . LYS A 1 157 ? 13.550 28.590 0.511 1.00 35.31 157 LYS A C 1
ATOM 1251 O O . LYS A 1 157 ? 13.702 29.185 -0.547 1.00 35.31 157 LYS A O 1
ATOM 1256 N N . GLU A 1 158 ? 12.508 27.778 0.688 1.00 32.75 158 GLU A N 1
ATOM 1257 C CA . GLU A 1 158 ? 11.303 27.844 -0.169 1.00 32.75 158 GLU A CA 1
ATOM 1258 C C . GLU A 1 158 ? 10.124 28.404 0.651 1.00 32.75 158 GLU A C 1
ATOM 1260 O O . GLU A 1 158 ? 9.070 27.795 0.777 1.00 32.75 158 GLU A O 1
ATOM 1265 N N . ASN A 1 159 ? 10.314 29.583 1.255 1.00 35.34 159 ASN A N 1
ATOM 1266 C CA . ASN A 1 159 ? 9.219 30.376 1.815 1.00 35.34 159 ASN A CA 1
ATOM 1267 C C . ASN A 1 159 ? 8.683 31.306 0.726 1.00 35.34 159 ASN A C 1
ATOM 1269 O O . ASN A 1 159 ? 9.292 32.342 0.466 1.00 35.34 159 ASN A O 1
ATOM 1273 N N . SER A 1 160 ? 7.568 30.940 0.091 1.00 33.62 160 SER A N 1
ATOM 1274 C CA . SER A 1 160 ? 6.502 31.873 -0.337 1.00 33.62 160 SER A CA 1
ATOM 1275 C C . SER A 1 160 ? 5.429 31.176 -1.182 1.00 33.62 160 SER A C 1
ATOM 1277 O O . SER A 1 160 ? 5.135 31.565 -2.305 1.00 33.62 160 SER A O 1
ATOM 1279 N N . VAL A 1 161 ? 4.759 30.186 -0.598 1.00 31.17 161 VAL A N 1
ATOM 1280 C CA . VAL A 1 161 ? 3.306 30.078 -0.760 1.00 31.17 161 VAL A CA 1
ATOM 1281 C C . VAL A 1 161 ? 2.764 29.912 0.648 1.00 31.17 161 VAL A C 1
ATOM 1283 O O . VAL A 1 161 ? 3.250 29.084 1.408 1.00 31.17 161 VAL A O 1
ATOM 1286 N N . VAL A 1 162 ? 1.851 30.799 1.023 1.00 35.44 162 VAL A N 1
ATOM 1287 C CA . VAL A 1 162 ? 1.222 30.855 2.340 1.00 35.44 162 VAL A CA 1
ATOM 1288 C C . VAL A 1 162 ? 0.549 29.507 2.609 1.00 35.44 162 VAL A C 1
ATOM 1290 O O . VAL A 1 162 ? -0.532 29.234 2.091 1.00 35.44 162 VAL A O 1
ATOM 1293 N N . ASP A 1 163 ? 1.221 28.657 3.386 1.00 32.34 163 ASP A N 1
ATOM 1294 C CA . ASP A 1 163 ? 0.690 27.390 3.874 1.00 32.34 163 ASP A CA 1
ATOM 1295 C C . ASP A 1 163 ? -0.449 27.694 4.849 1.00 32.34 163 ASP A C 1
ATOM 1297 O O . ASP A 1 163 ? -0.256 28.032 6.020 1.00 32.34 163 ASP A O 1
ATOM 1301 N N . GLY A 1 164 ? -1.673 27.615 4.336 1.00 26.48 164 GLY A N 1
ATOM 1302 C CA . GLY A 1 164 ? -2.874 27.646 5.150 1.00 26.48 164 GLY A CA 1
ATOM 1303 C C . GLY A 1 164 ? -2.877 26.477 6.135 1.00 26.48 164 GLY A C 1
ATOM 1304 O O . GLY A 1 164 ? -2.994 25.320 5.739 1.00 26.48 164 GLY A O 1
ATOM 1305 N N . GLY A 1 165 ? -2.810 26.805 7.425 1.00 24.80 165 GLY A N 1
ATOM 1306 C CA . GLY A 1 165 ? -3.181 25.907 8.517 1.00 24.80 165 GLY A CA 1
ATOM 1307 C C . GLY A 1 165 ? -2.086 24.938 8.947 1.00 24.80 165 GLY A C 1
ATOM 1308 O O . GLY A 1 165 ? -2.234 23.724 8.810 1.00 24.80 165 GLY A O 1
ATOM 1309 N N . GLY A 1 166 ? -1.022 25.474 9.549 1.00 24.44 166 GLY A N 1
ATOM 1310 C CA . GLY A 1 166 ? -0.156 24.693 10.424 1.00 24.44 166 GLY A CA 1
ATOM 1311 C C . GLY A 1 166 ? -0.978 24.078 11.558 1.00 24.44 166 GLY A C 1
ATOM 1312 O O . GLY A 1 166 ? -1.463 24.787 12.434 1.00 24.44 166 GLY A O 1
ATOM 1313 N N . ILE A 1 167 ? -1.152 22.757 11.530 1.00 31.12 167 ILE A N 1
ATOM 1314 C CA . ILE A 1 167 ? -1.519 21.999 12.724 1.00 31.12 167 ILE A CA 1
ATOM 1315 C C . ILE A 1 167 ? -0.200 21.549 13.343 1.00 31.12 167 ILE A C 1
ATOM 1317 O O . ILE A 1 167 ? 0.516 20.718 12.785 1.00 31.12 167 ILE A O 1
ATOM 1321 N N . GLU A 1 168 ? 0.122 22.164 14.474 1.00 30.08 168 GLU A N 1
ATOM 1322 C CA . GLU A 1 168 ? 1.220 21.816 15.367 1.00 30.08 168 GLU A CA 1
ATOM 1323 C C . GLU A 1 168 ? 1.265 20.303 15.646 1.00 30.08 168 GLU A C 1
ATOM 1325 O O . GLU A 1 168 ? 0.256 19.699 16.002 1.00 30.08 168 GLU A O 1
ATOM 1330 N N . GLY A 1 169 ? 2.447 19.693 15.500 1.00 36.97 169 GLY A N 1
ATOM 1331 C CA . GLY A 1 169 ? 2.875 18.482 16.223 1.00 36.97 169 GLY A CA 1
ATOM 1332 C C . GLY A 1 169 ? 2.078 17.175 16.075 1.00 36.97 169 GLY A C 1
ATOM 1333 O O . GLY A 1 169 ? 2.433 16.199 16.732 1.00 36.97 169 GLY A O 1
ATOM 1334 N N . GLY A 1 170 ? 1.022 17.119 15.262 1.00 50.25 170 GLY A N 1
ATOM 1335 C CA . GLY A 1 170 ? 0.195 15.922 15.086 1.00 50.25 170 GLY A CA 1
ATOM 1336 C C . GLY A 1 170 ? 0.844 14.859 14.195 1.00 50.25 170 GLY A C 1
ATOM 1337 O O . GLY A 1 170 ? 1.545 15.180 13.234 1.00 50.25 170 GLY A O 1
ATOM 1338 N N . GLU A 1 171 ? 0.582 13.581 14.487 1.00 62.53 171 GLU A N 1
ATOM 1339 C CA . GLU A 1 171 ? 0.983 12.482 13.606 1.00 62.53 171 GLU A CA 1
ATOM 1340 C C . GLU A 1 171 ? 0.329 12.669 12.227 1.00 62.53 171 GLU A C 1
ATOM 1342 O O . GLU A 1 171 ? -0.876 12.914 12.125 1.00 62.53 171 GLU A O 1
ATOM 1347 N N . LYS A 1 172 ? 1.125 12.630 11.151 1.00 76.12 172 LYS A N 1
ATOM 1348 C CA . LYS A 1 172 ? 0.594 12.796 9.795 1.00 76.12 172 LYS A CA 1
ATOM 1349 C C . LYS A 1 172 ? -0.204 11.544 9.440 1.00 76.12 172 LYS A C 1
ATOM 1351 O O . LYS A 1 172 ? 0.357 10.456 9.416 1.00 76.12 172 LYS A O 1
ATOM 1356 N N . VAL A 1 173 ? -1.498 11.710 9.178 1.00 85.44 173 VAL A N 1
ATOM 1357 C CA . VAL A 1 173 ? -2.435 10.617 8.881 1.00 85.44 173 VAL A CA 1
ATOM 1358 C C . VAL A 1 173 ? -2.496 10.367 7.372 1.00 85.44 173 VAL A C 1
ATOM 1360 O O . VAL A 1 173 ? -2.577 11.322 6.597 1.00 85.44 173 VAL A O 1
ATOM 1363 N N . ILE A 1 174 ? -2.458 9.097 6.966 1.00 88.19 174 ILE A N 1
ATOM 1364 C CA . ILE A 1 174 ? -2.605 8.650 5.575 1.00 88.19 174 ILE A CA 1
ATOM 1365 C C . ILE A 1 174 ? -4.093 8.609 5.226 1.00 88.19 174 ILE A C 1
ATOM 1367 O O . ILE A 1 174 ? -4.887 8.069 5.998 1.00 88.19 174 ILE A O 1
ATOM 1371 N N . ASP A 1 175 ? -4.467 9.155 4.069 1.00 88.31 175 ASP A N 1
ATOM 1372 C CA . ASP A 1 175 ? -5.823 9.009 3.536 1.00 88.31 175 ASP A CA 1
ATOM 1373 C C . ASP A 1 175 ? -5.916 7.721 2.688 1.00 88.31 175 ASP A C 1
ATOM 1375 O O . ASP A 1 175 ? -5.246 7.650 1.652 1.00 88.31 175 ASP A O 1
ATOM 1379 N N . PRO A 1 176 ? -6.686 6.694 3.107 1.00 90.00 176 PRO A N 1
ATOM 1380 C CA . PRO A 1 176 ? -6.809 5.436 2.368 1.00 90.00 176 PRO A CA 1
ATOM 1381 C C . PRO A 1 176 ? -7.319 5.620 0.937 1.00 90.00 176 PRO A C 1
ATOM 1383 O O . PRO A 1 176 ? -6.894 4.878 0.056 1.00 90.00 176 PRO A O 1
ATOM 1386 N N . GLU A 1 177 ? -8.137 6.647 0.676 1.00 89.56 177 GLU A N 1
ATOM 1387 C CA . GLU A 1 177 ? -8.675 6.946 -0.661 1.00 89.56 177 GLU A CA 1
ATOM 1388 C C . GLU A 1 177 ? -7.562 7.158 -1.703 1.00 89.56 177 GLU A C 1
ATOM 1390 O O . GLU A 1 177 ? -7.738 6.875 -2.889 1.00 89.56 177 GLU A O 1
ATOM 1395 N N . ARG A 1 178 ? -6.372 7.605 -1.272 1.00 88.31 178 ARG A N 1
ATOM 1396 C CA . ARG A 1 178 ? -5.204 7.732 -2.158 1.00 88.31 178 ARG A CA 1
ATOM 1397 C C . ARG A 1 178 ? -4.714 6.381 -2.662 1.00 88.31 178 ARG A C 1
ATOM 1399 O O . ARG A 1 178 ? -4.371 6.261 -3.835 1.00 88.31 178 ARG A O 1
ATOM 1406 N N . LEU A 1 179 ? -4.679 5.375 -1.792 1.00 91.50 179 LEU A N 1
ATOM 1407 C CA . LEU A 1 179 ? -4.276 4.015 -2.155 1.00 91.50 179 LEU A CA 1
ATOM 1408 C C . LEU A 1 179 ? -5.327 3.376 -3.065 1.00 91.50 179 LEU A C 1
ATOM 1410 O O . LEU A 1 179 ? -4.983 2.774 -4.083 1.00 91.50 179 LEU A O 1
ATOM 1414 N N . GLU A 1 180 ? -6.605 3.588 -2.748 1.00 92.19 180 GLU A N 1
ATOM 1415 C CA . GLU A 1 180 ? -7.723 3.125 -3.570 1.00 92.19 180 GLU A CA 1
ATOM 1416 C C . GLU A 1 180 ? -7.694 3.708 -4.976 1.00 92.19 180 GLU A C 1
ATOM 1418 O O . GLU A 1 180 ? -7.887 2.971 -5.943 1.00 92.19 180 GLU A O 1
ATOM 1423 N N . PHE A 1 181 ? -7.402 5.004 -5.098 1.00 93.25 181 PHE A N 1
ATOM 1424 C CA . PHE A 1 181 ? -7.269 5.661 -6.389 1.00 93.25 181 PHE A CA 1
ATOM 1425 C C . PHE A 1 181 ? -6.230 4.962 -7.264 1.00 93.25 181 PHE A C 1
ATOM 1427 O O . PHE A 1 181 ? -6.580 4.531 -8.360 1.00 93.25 181 PHE A O 1
ATOM 1434 N N . PHE A 1 182 ? -4.992 4.781 -6.790 1.00 93.88 182 PHE A N 1
ATOM 1435 C CA . PHE A 1 182 ? -3.962 4.115 -7.594 1.00 93.88 182 PHE A CA 1
ATOM 1436 C C . PHE A 1 182 ? -4.330 2.670 -7.915 1.00 93.88 182 PHE A C 1
ATOM 1438 O O . PHE A 1 182 ? -4.159 2.251 -9.055 1.00 93.88 182 PHE A O 1
ATOM 1445 N N . ARG A 1 183 ? -4.905 1.936 -6.957 1.00 94.62 183 ARG A N 1
ATOM 1446 C CA . ARG A 1 183 ? -5.392 0.566 -7.175 1.00 94.62 183 ARG A CA 1
ATOM 1447 C C . ARG A 1 183 ? -6.497 0.492 -8.234 1.00 94.62 183 ARG A C 1
ATOM 1449 O O . ARG A 1 183 ? -6.616 -0.518 -8.918 1.00 94.62 183 ARG A O 1
ATOM 1456 N N . SER A 1 184 ? -7.308 1.541 -8.374 1.00 94.31 184 SER A N 1
ATOM 1457 C CA . SER A 1 184 ? -8.391 1.605 -9.365 1.00 94.31 184 SER A CA 1
ATOM 1458 C C . SER A 1 184 ? -7.914 1.900 -10.793 1.00 94.31 184 SER A C 1
ATOM 1460 O O . SER A 1 184 ? -8.673 1.712 -11.747 1.00 94.31 184 SER A O 1
ATOM 1462 N N . LEU A 1 185 ? -6.669 2.355 -10.969 1.00 93.88 185 LEU A N 1
ATOM 1463 C CA . LEU A 1 185 ? -6.117 2.647 -12.290 1.00 93.88 185 LEU A CA 1
ATOM 1464 C C . LEU A 1 185 ? -5.796 1.341 -13.025 1.00 93.88 185 LEU A C 1
ATOM 1466 O O . LEU A 1 185 ? -5.012 0.528 -12.548 1.00 93.88 185 LEU A O 1
ATOM 1470 N N . LYS A 1 186 ? -6.358 1.173 -14.229 1.00 88.94 186 LYS A N 1
ATOM 1471 C CA . LYS A 1 186 ? -6.288 -0.062 -15.037 1.00 88.94 186 LYS A CA 1
ATOM 1472 C C . LYS A 1 186 ? -4.878 -0.659 -15.168 1.00 88.94 186 LYS A C 1
ATOM 1474 O O . LYS A 1 186 ? -4.709 -1.877 -15.084 1.00 88.94 186 LYS A O 1
ATOM 1479 N N . ASP A 1 187 ? -3.887 0.194 -15.403 1.00 92.88 187 ASP A N 1
ATOM 1480 C CA . ASP A 1 187 ? -2.523 -0.251 -15.692 1.00 92.88 187 ASP A CA 1
ATOM 1481 C C . ASP A 1 187 ? -1.640 -0.298 -14.442 1.00 92.88 187 ASP A C 1
ATOM 1483 O O . ASP A 1 187 ? -0.572 -0.901 -14.495 1.00 92.88 187 ASP A O 1
ATOM 1487 N N . ALA A 1 188 ? -2.076 0.274 -13.315 1.00 96.19 188 ALA A N 1
ATOM 1488 C CA . ALA A 1 188 ? -1.319 0.221 -12.071 1.00 96.19 188 ALA A CA 1
ATOM 1489 C C . ALA A 1 188 ? -1.321 -1.208 -11.512 1.00 96.19 188 ALA A C 1
ATOM 1491 O O . ALA A 1 188 ? -2.361 -1.866 -11.451 1.00 96.19 188 ALA A O 1
ATOM 1492 N N . LYS A 1 189 ? -0.149 -1.715 -11.119 1.00 95.88 189 LYS A N 1
ATOM 1493 C CA . LYS A 1 189 ? 0.018 -3.123 -10.708 1.00 95.88 189 LYS A CA 1
ATOM 1494 C C . LYS A 1 189 ? 0.312 -3.303 -9.237 1.00 95.88 189 LYS A C 1
ATOM 1496 O O . LYS A 1 189 ? -0.226 -4.223 -8.622 1.00 95.88 189 LYS A O 1
ATOM 1501 N N . PHE A 1 190 ? 1.155 -2.445 -8.686 1.00 97.12 190 PHE A N 1
ATOM 1502 C CA . PHE A 1 190 ? 1.439 -2.409 -7.262 1.00 97.12 190 PHE A CA 1
ATOM 1503 C C . PHE A 1 190 ? 2.073 -1.075 -6.884 1.00 97.12 190 PHE A C 1
ATOM 1505 O O . PHE A 1 190 ? 2.553 -0.325 -7.743 1.00 97.12 190 PHE A O 1
ATOM 1512 N N . ILE A 1 191 ? 2.078 -0.809 -5.582 1.00 96.31 191 ILE A N 1
ATOM 1513 C CA . ILE A 1 191 ? 2.929 0.202 -4.979 1.00 96.31 191 ILE A CA 1
ATOM 1514 C C . ILE A 1 191 ? 4.032 -0.441 -4.163 1.00 96.31 191 ILE A C 1
ATOM 1516 O O . ILE A 1 191 ? 3.827 -1.460 -3.504 1.00 96.31 191 ILE A O 1
ATOM 1520 N N . SER A 1 192 ? 5.160 0.238 -4.135 1.00 95.81 192 SER A N 1
ATOM 1521 C CA . SER A 1 192 ? 6.271 -0.059 -3.255 1.00 95.81 192 SER A CA 1
ATOM 1522 C C . SER A 1 192 ? 6.298 0.924 -2.106 1.00 95.81 192 SER A C 1
ATOM 1524 O O . SER A 1 192 ? 6.278 2.145 -2.302 1.00 95.81 192 SER A O 1
ATOM 1526 N N . ALA A 1 193 ? 6.352 0.382 -0.897 1.00 92.81 193 ALA A N 1
ATOM 1527 C CA . ALA A 1 193 ? 6.499 1.122 0.345 1.00 92.81 193 ALA A CA 1
ATOM 1528 C C . ALA A 1 193 ? 7.650 0.525 1.158 1.00 92.81 193 ALA A C 1
ATOM 1530 O O . ALA A 1 193 ? 7.971 -0.654 1.036 1.00 92.81 193 ALA A O 1
ATOM 1531 N N . ASN A 1 194 ? 8.284 1.324 2.013 1.00 88.38 194 ASN A N 1
ATOM 1532 C CA . ASN A 1 194 ? 9.434 0.840 2.766 1.00 88.38 194 ASN A CA 1
ATOM 1533 C C . ASN A 1 194 ? 8.983 -0.157 3.848 1.00 88.38 194 ASN A C 1
ATOM 1535 O O . ASN A 1 194 ? 8.096 0.153 4.644 1.00 88.38 194 ASN A O 1
ATOM 1539 N N . ARG A 1 195 ? 9.637 -1.314 3.956 1.00 87.06 195 ARG A N 1
ATOM 1540 C CA . ARG A 1 195 ? 9.291 -2.367 4.928 1.00 87.06 195 ARG A CA 1
ATOM 1541 C C . ARG A 1 195 ? 9.398 -1.913 6.388 1.00 87.06 195 ARG A C 1
ATOM 1543 O O . ARG A 1 195 ? 8.593 -2.312 7.232 1.00 87.06 195 ARG A O 1
ATOM 1550 N N . SER A 1 196 ? 10.382 -1.069 6.702 1.00 79.00 196 SER A N 1
ATOM 1551 C CA . SER A 1 196 ? 10.640 -0.601 8.073 1.00 79.00 196 SER A CA 1
ATOM 1552 C C . SER A 1 196 ? 9.798 0.613 8.472 1.00 79.00 196 SER A C 1
ATOM 1554 O O . SER A 1 196 ? 9.399 0.736 9.630 1.00 79.00 196 SER A O 1
ATOM 1556 N N . LYS A 1 197 ? 9.519 1.515 7.524 1.00 76.50 197 LYS A N 1
ATOM 1557 C CA . LYS A 1 197 ? 8.834 2.796 7.769 1.00 76.50 197 LYS A CA 1
ATOM 1558 C C . LYS A 1 197 ? 7.386 2.820 7.272 1.00 76.50 197 LYS A C 1
ATOM 1560 O O . LYS A 1 197 ? 6.688 3.796 7.541 1.00 76.50 197 LYS A O 1
ATOM 1565 N N . GLY A 1 198 ? 6.944 1.789 6.555 1.00 83.81 198 GLY A N 1
ATOM 1566 C CA . GLY A 1 198 ? 5.650 1.747 5.886 1.00 83.81 198 GLY A CA 1
ATOM 1567 C C . GLY A 1 198 ? 5.489 2.920 4.922 1.00 83.81 198 GLY A C 1
ATOM 1568 O O . GLY A 1 198 ? 6.389 3.252 4.149 1.00 83.81 198 GLY A O 1
ATOM 1569 N N . LEU A 1 199 ? 4.352 3.598 5.034 1.00 85.00 199 LEU A N 1
ATOM 1570 C CA . LEU A 1 199 ? 3.975 4.746 4.206 1.00 85.00 199 LEU A CA 1
ATOM 1571 C C . LEU A 1 199 ? 4.375 6.100 4.830 1.00 85.00 199 LEU A C 1
ATOM 1573 O O . LEU A 1 199 ? 3.827 7.139 4.478 1.00 85.00 199 LEU A O 1
ATOM 1577 N N . LYS A 1 200 ? 5.357 6.121 5.747 1.00 77.44 200 LYS A N 1
ATOM 1578 C CA . LYS A 1 200 ? 5.884 7.364 6.354 1.00 77.44 200 LYS A CA 1
ATOM 1579 C C . LYS A 1 200 ? 6.742 8.221 5.401 1.00 77.44 200 LYS A C 1
ATOM 1581 O O . LYS A 1 200 ? 7.229 9.282 5.798 1.00 77.44 200 LYS A O 1
ATOM 1586 N N . GLY A 1 201 ? 6.958 7.767 4.169 1.00 80.56 201 GLY A N 1
ATOM 1587 C CA . GLY A 1 201 ? 7.723 8.441 3.120 1.00 80.56 201 GLY A CA 1
ATOM 1588 C C . GLY A 1 201 ? 6.929 8.544 1.825 1.00 80.56 201 GLY A C 1
ATOM 1589 O O . GLY A 1 201 ? 5.703 8.515 1.844 1.00 80.56 201 GLY A O 1
ATOM 1590 N N . TYR A 1 202 ? 7.632 8.671 0.708 1.00 88.75 202 TYR A N 1
ATOM 1591 C CA . TYR A 1 202 ? 7.023 8.456 -0.598 1.00 88.75 202 TYR A CA 1
ATOM 1592 C C . TYR A 1 202 ? 6.622 6.981 -0.778 1.00 88.75 202 TYR A C 1
ATOM 1594 O O . TYR A 1 202 ? 7.049 6.108 -0.022 1.00 88.75 202 TYR A O 1
ATOM 1602 N N . MET A 1 203 ? 5.798 6.718 -1.781 1.00 92.81 203 MET A N 1
ATOM 1603 C CA . MET A 1 203 ? 5.526 5.398 -2.342 1.00 92.81 203 MET A CA 1
ATOM 1604 C C . MET A 1 203 ? 5.781 5.450 -3.844 1.00 92.81 203 MET A C 1
ATOM 1606 O O . MET A 1 203 ? 5.595 6.501 -4.464 1.00 92.81 203 MET A O 1
ATOM 1610 N N . VAL A 1 204 ? 6.204 4.333 -4.425 1.00 96.12 204 VAL A N 1
ATOM 1611 C CA . VAL A 1 204 ? 6.443 4.222 -5.869 1.00 96.12 204 VAL A CA 1
ATOM 1612 C C . VAL A 1 204 ? 5.326 3.397 -6.478 1.00 96.12 204 VAL A C 1
ATOM 1614 O O . VAL A 1 204 ? 5.056 2.306 -6.000 1.00 96.12 204 VAL A O 1
ATOM 1617 N N . VAL A 1 205 ? 4.663 3.910 -7.504 1.00 97.38 205 VAL A N 1
ATOM 1618 C CA . VAL A 1 205 ? 3.562 3.241 -8.198 1.00 97.38 205 VAL A CA 1
ATOM 1619 C C . VAL A 1 205 ? 4.058 2.764 -9.554 1.00 97.38 205 VAL A C 1
ATOM 1621 O O . VAL A 1 205 ? 4.515 3.574 -10.368 1.00 97.38 205 VAL A O 1
ATOM 1624 N N . PHE A 1 206 ? 3.924 1.463 -9.796 1.00 97.81 206 PHE A N 1
ATOM 1625 C CA . PHE A 1 206 ? 4.303 0.824 -11.050 1.00 97.81 206 PHE A CA 1
ATOM 1626 C C . PHE A 1 206 ? 3.093 0.576 -11.940 1.00 97.81 206 PHE A C 1
ATOM 1628 O O . PHE A 1 206 ? 2.056 0.082 -11.483 1.00 97.81 206 PHE A O 1
ATOM 1635 N N . PHE A 1 207 ? 3.256 0.875 -13.227 1.00 97.12 207 PHE A N 1
ATOM 1636 C CA . PHE A 1 207 ? 2.241 0.686 -14.255 1.00 97.12 207 PHE A CA 1
ATOM 1637 C C . PHE A 1 207 ? 2.763 -0.274 -15.321 1.00 97.12 207 PHE A C 1
ATOM 1639 O O . PHE A 1 207 ? 3.875 -0.101 -15.798 1.00 97.12 207 PHE A O 1
ATOM 1646 N N . ASN A 1 208 ? 1.966 -1.268 -15.709 1.00 96.25 208 ASN A N 1
ATOM 1647 C CA . ASN A 1 208 ? 2.335 -2.197 -16.778 1.00 96.25 208 ASN A CA 1
ATOM 1648 C C . ASN A 1 208 ? 2.194 -1.556 -18.159 1.00 96.25 208 ASN A C 1
ATOM 1650 O O . ASN A 1 208 ? 1.257 -0.791 -18.384 1.00 96.25 208 ASN A O 1
ATOM 1654 N N . ASP A 1 209 ? 3.075 -1.932 -19.082 1.00 94.94 209 ASP A N 1
ATOM 1655 C CA . ASP A 1 209 ? 3.187 -1.398 -20.445 1.00 94.94 209 ASP A CA 1
ATOM 1656 C C . ASP A 1 209 ? 3.370 0.134 -20.476 1.00 94.94 209 ASP A C 1
ATOM 1658 O O . ASP A 1 209 ? 3.003 0.819 -21.435 1.00 94.94 209 ASP A O 1
ATOM 1662 N N . ARG A 1 210 ? 3.953 0.696 -19.407 1.00 96.00 210 ARG A N 1
ATOM 1663 C CA . ARG A 1 210 ? 4.266 2.125 -19.280 1.00 96.00 210 ARG A CA 1
ATOM 1664 C C . ARG A 1 210 ? 5.745 2.338 -19.023 1.00 96.00 210 ARG A C 1
ATOM 1666 O O . ARG A 1 210 ? 6.378 1.594 -18.283 1.00 96.00 210 ARG A O 1
ATOM 1673 N N . ASP A 1 211 ? 6.274 3.387 -19.620 1.00 96.19 211 ASP A N 1
ATOM 1674 C CA . ASP A 1 211 ? 7.640 3.887 -19.501 1.00 96.19 211 ASP A CA 1
ATOM 1675 C C . ASP A 1 211 ? 7.721 5.020 -18.473 1.00 96.19 211 ASP A C 1
ATOM 1677 O O . ASP A 1 211 ? 8.450 5.986 -18.654 1.00 96.19 211 ASP A O 1
ATOM 1681 N N . PHE A 1 212 ? 6.965 4.928 -17.379 1.00 97.00 212 PHE A N 1
ATOM 1682 C CA . PHE A 1 212 ? 7.057 5.872 -16.270 1.00 97.00 212 PHE A CA 1
ATOM 1683 C C . PHE A 1 212 ? 6.632 5.230 -14.950 1.00 97.00 212 PHE A C 1
ATOM 1685 O O . PHE A 1 212 ? 5.882 4.253 -14.913 1.00 97.00 212 PHE A O 1
ATOM 1692 N N . ILE A 1 213 ? 7.067 5.842 -13.851 1.00 97.31 213 ILE A N 1
ATOM 1693 C CA . ILE A 1 213 ? 6.593 5.555 -12.492 1.00 97.31 213 ILE A CA 1
ATOM 1694 C C . ILE A 1 213 ? 6.071 6.826 -11.835 1.00 97.31 213 ILE A C 1
ATOM 1696 O O . ILE A 1 213 ? 6.534 7.932 -12.126 1.00 97.31 213 ILE A O 1
ATOM 1700 N N . VAL A 1 214 ? 5.128 6.668 -10.908 1.00 96.25 214 VAL A N 1
ATOM 1701 C CA . VAL A 1 214 ? 4.664 7.769 -10.055 1.00 96.25 214 VAL A CA 1
ATOM 1702 C C . VAL A 1 214 ? 5.292 7.609 -8.678 1.00 96.25 214 VAL A C 1
ATOM 1704 O O . VAL A 1 214 ? 5.206 6.547 -8.076 1.00 96.25 214 VAL A O 1
ATOM 1707 N N . ILE A 1 215 ? 5.900 8.667 -8.157 1.00 94.31 215 ILE A N 1
ATOM 1708 C CA . ILE A 1 215 ? 6.476 8.711 -6.814 1.00 94.31 215 ILE A CA 1
ATOM 1709 C C . ILE A 1 215 ? 5.633 9.694 -6.005 1.00 94.31 215 ILE A C 1
ATOM 1711 O O . ILE A 1 215 ? 5.762 10.912 -6.140 1.00 94.31 215 ILE A O 1
ATOM 1715 N N . GLU A 1 216 ? 4.724 9.164 -5.193 1.00 89.88 216 GLU A N 1
ATOM 1716 C CA . GLU A 1 216 ? 3.694 9.940 -4.500 1.00 89.88 216 GLU A CA 1
ATOM 1717 C C . GLU A 1 216 ? 3.964 10.016 -3.000 1.00 89.88 216 GLU A C 1
ATOM 1719 O O . GLU A 1 216 ? 4.376 9.037 -2.384 1.00 89.88 216 GLU A O 1
ATOM 1724 N N . ASN A 1 217 ? 3.701 11.170 -2.386 1.00 84.56 217 ASN A N 1
ATOM 1725 C CA . ASN A 1 217 ? 3.705 11.281 -0.930 1.00 84.56 217 ASN A CA 1
ATOM 1726 C C . ASN A 1 217 ? 2.267 11.199 -0.393 1.00 84.56 217 ASN A C 1
ATOM 1728 O O . ASN A 1 217 ? 1.428 12.008 -0.791 1.00 84.56 217 ASN A O 1
ATOM 1732 N N . PRO A 1 218 ? 1.965 10.299 0.554 1.00 74.81 218 PRO A N 1
ATOM 1733 C CA . PRO A 1 218 ? 0.618 10.154 1.094 1.00 74.81 218 PRO A CA 1
ATOM 1734 C C . PRO A 1 218 ? 0.179 11.315 2.010 1.00 74.81 218 PRO A C 1
ATOM 1736 O O . PRO A 1 218 ? -0.997 11.382 2.366 1.00 74.81 218 PRO A O 1
ATOM 1739 N N . TYR A 1 219 ? 1.072 12.240 2.398 1.00 70.19 219 TYR A N 1
ATOM 1740 C CA . TYR A 1 219 ? 0.780 13.311 3.363 1.00 70.19 219 TYR A CA 1
ATOM 1741 C C . TYR A 1 219 ? 0.630 14.721 2.759 1.00 70.19 219 TYR A C 1
ATOM 1743 O O . TYR A 1 219 ? 1.318 15.086 1.807 1.00 70.19 219 TYR A O 1
ATOM 1751 N N . LYS A 1 220 ? -0.229 15.538 3.405 1.00 49.44 220 LYS A N 1
ATOM 1752 C CA . LYS A 1 220 ? -0.617 16.934 3.077 1.00 49.44 220 LYS A CA 1
ATOM 1753 C C . LYS A 1 220 ? 0.533 17.847 2.607 1.00 49.44 220 LYS A C 1
ATOM 1755 O O . LYS A 1 220 ? 1.604 17.858 3.209 1.00 49.44 220 LYS A O 1
ATOM 1760 N N . GLY A 1 221 ? 0.227 18.685 1.607 1.00 53.19 221 GLY A N 1
ATOM 1761 C CA . GLY A 1 221 ? 1.093 19.748 1.066 1.00 53.19 221 GLY A CA 1
ATOM 1762 C C . GLY A 1 221 ? 2.023 19.313 -0.073 1.00 53.19 221 GLY A C 1
ATOM 1763 O O . GLY A 1 221 ? 2.819 20.115 -0.556 1.00 53.19 221 GLY A O 1
ATOM 1764 N N . ASN A 1 222 ? 1.955 18.047 -0.494 1.00 62.72 222 ASN A N 1
ATOM 1765 C CA . ASN A 1 222 ? 2.982 17.458 -1.337 1.00 62.72 222 ASN A CA 1
ATOM 1766 C C . ASN A 1 222 ? 2.626 17.373 -2.811 1.00 62.72 222 ASN A C 1
ATOM 1768 O O . ASN A 1 222 ? 1.476 17.288 -3.223 1.00 62.72 222 ASN A O 1
ATOM 1772 N N . ALA A 1 223 ? 3.698 17.412 -3.587 1.00 68.00 223 ALA A N 1
ATOM 1773 C CA . ALA A 1 223 ? 3.686 17.106 -4.989 1.00 68.00 223 ALA A CA 1
ATOM 1774 C C . ALA A 1 223 ? 3.939 15.611 -5.200 1.00 68.00 223 ALA A C 1
ATOM 1776 O O . ALA A 1 223 ? 4.764 15.028 -4.486 1.00 68.00 223 ALA A O 1
ATOM 1777 N N . ALA A 1 224 ? 3.286 15.051 -6.212 1.00 88.69 224 ALA A N 1
ATOM 1778 C CA . ALA A 1 224 ? 3.716 13.804 -6.825 1.00 88.69 224 ALA A CA 1
ATOM 1779 C C . ALA A 1 224 ? 4.922 14.091 -7.721 1.00 88.69 224 ALA A C 1
ATOM 1781 O O . ALA A 1 224 ? 5.100 15.221 -8.193 1.00 88.69 224 ALA A O 1
ATOM 1782 N N . PHE A 1 225 ? 5.718 13.074 -8.002 1.00 92.88 225 PHE A N 1
ATOM 1783 C CA . PHE A 1 225 ? 6.669 13.109 -9.100 1.00 92.88 225 PHE A CA 1
ATOM 1784 C C . PHE A 1 225 ? 6.287 12.056 -10.124 1.00 92.88 225 PHE A C 1
ATOM 1786 O O . PHE A 1 225 ? 5.901 10.953 -9.744 1.00 92.88 225 PHE A O 1
ATOM 1793 N N . ILE A 1 226 ? 6.409 12.378 -11.407 1.00 95.88 226 ILE A N 1
ATOM 1794 C CA . ILE A 1 226 ? 6.428 11.357 -12.452 1.00 95.88 226 ILE A CA 1
ATOM 1795 C C . ILE A 1 226 ? 7.804 11.362 -13.080 1.00 95.88 226 ILE A C 1
ATOM 1797 O O . ILE A 1 226 ? 8.313 12.414 -13.463 1.00 95.88 226 ILE A O 1
ATOM 1801 N N . LEU A 1 227 ? 8.408 10.185 -13.133 1.00 96.12 227 LEU A N 1
ATOM 1802 C CA . LEU A 1 227 ? 9.710 9.984 -13.736 1.00 96.12 227 LEU A CA 1
ATOM 1803 C C . LEU A 1 227 ? 9.556 8.997 -14.883 1.00 96.12 227 LEU A C 1
ATOM 1805 O O . LEU A 1 227 ? 9.063 7.886 -14.678 1.00 96.12 227 LEU A O 1
ATOM 1809 N N . ASP A 1 228 ? 9.982 9.428 -16.063 1.00 96.38 228 ASP A N 1
ATOM 1810 C CA . ASP A 1 228 ? 9.999 8.584 -17.245 1.00 96.38 228 ASP A CA 1
ATOM 1811 C C . ASP A 1 228 ? 11.161 7.579 -17.126 1.00 96.38 228 ASP A C 1
ATOM 1813 O O . ASP A 1 228 ? 12.251 7.887 -16.630 1.00 96.38 228 ASP A O 1
ATOM 1817 N N . LEU A 1 229 ? 10.900 6.347 -17.534 1.00 96.25 229 LEU A N 1
ATOM 1818 C CA . LEU A 1 229 ? 11.811 5.217 -17.521 1.00 96.25 229 LEU A CA 1
ATOM 1819 C C . LEU A 1 229 ? 12.447 5.046 -18.908 1.00 96.25 229 LEU A C 1
ATOM 1821 O O . LEU A 1 229 ? 11.851 5.414 -19.918 1.00 96.25 229 LEU A O 1
ATOM 1825 N N . PRO A 1 230 ? 13.649 4.452 -18.992 1.00 93.25 230 PRO A N 1
ATOM 1826 C CA . PRO A 1 230 ? 14.314 4.222 -20.277 1.00 93.25 230 PRO A CA 1
ATOM 1827 C C . PRO A 1 230 ? 13.594 3.193 -21.162 1.00 93.25 230 PRO A C 1
ATOM 1829 O O . PRO A 1 230 ? 13.810 3.162 -22.371 1.00 93.25 230 PRO A O 1
ATOM 1832 N N . GLU A 1 231 ? 12.771 2.336 -20.565 1.00 94.62 231 GLU A N 1
ATOM 1833 C CA . GLU A 1 231 ? 11.971 1.324 -21.243 1.00 94.62 231 GLU A CA 1
ATOM 1834 C C . GLU A 1 231 ? 10.663 1.105 -20.475 1.00 94.62 231 GLU A C 1
ATOM 1836 O O . GLU A 1 231 ? 10.539 1.482 -19.305 1.00 94.62 231 GLU A O 1
ATOM 1841 N N . LYS A 1 232 ? 9.689 0.474 -21.129 1.00 96.38 232 LYS A N 1
ATOM 1842 C CA . LYS A 1 232 ? 8.411 0.143 -20.504 1.00 96.38 232 LYS A CA 1
ATOM 1843 C C . LYS A 1 232 ? 8.567 -0.959 -19.459 1.00 96.38 232 LYS A C 1
ATOM 1845 O O . LYS A 1 232 ? 9.326 -1.903 -19.661 1.00 96.38 232 LYS A O 1
ATOM 1850 N N . VAL A 1 233 ? 7.789 -0.868 -18.384 1.00 96.62 233 VAL A N 1
ATOM 1851 C CA . VAL A 1 233 ? 7.604 -1.950 -17.412 1.00 96.62 233 VAL A CA 1
ATOM 1852 C C . VAL A 1 233 ? 6.682 -2.998 -18.023 1.00 96.62 233 VAL A C 1
ATOM 1854 O O . VAL A 1 233 ? 5.477 -2.779 -18.111 1.00 96.62 233 VAL A O 1
ATOM 1857 N N . ASP A 1 234 ? 7.233 -4.132 -18.440 1.00 96.38 234 ASP A N 1
ATOM 1858 C CA . ASP A 1 234 ? 6.462 -5.256 -18.978 1.00 96.38 234 ASP A CA 1
ATOM 1859 C C . ASP A 1 234 ? 6.479 -6.425 -17.988 1.00 96.38 234 ASP A C 1
ATOM 1861 O O . ASP A 1 234 ? 7.436 -7.195 -17.901 1.00 96.38 234 ASP A O 1
ATOM 1865 N N . MET A 1 235 ? 5.407 -6.534 -17.205 1.00 96.12 235 MET A N 1
ATOM 1866 C CA . MET A 1 235 ? 5.258 -7.566 -16.181 1.00 96.12 235 MET A CA 1
ATOM 1867 C C . MET A 1 235 ? 5.213 -8.971 -16.789 1.00 96.12 235 MET A C 1
ATOM 1869 O O . MET A 1 235 ? 5.696 -9.906 -16.158 1.00 96.12 235 MET A O 1
ATOM 1873 N N . GLU A 1 236 ? 4.639 -9.134 -17.985 1.00 96.25 236 GLU A N 1
ATOM 1874 C CA . GLU A 1 236 ? 4.504 -10.444 -18.632 1.00 96.25 236 GLU A CA 1
ATOM 1875 C C . GLU A 1 236 ? 5.855 -10.918 -19.166 1.00 96.25 236 GLU A C 1
ATOM 1877 O O . GLU A 1 236 ? 6.234 -12.072 -18.953 1.00 96.25 236 GLU A O 1
ATOM 1882 N N . ALA A 1 237 ? 6.616 -10.016 -19.793 1.00 96.75 237 ALA A N 1
ATOM 1883 C CA . ALA A 1 237 ? 7.971 -10.313 -20.243 1.00 96.75 237 ALA A CA 1
ATOM 1884 C C . ALA A 1 237 ? 8.890 -10.671 -19.065 1.00 96.75 237 ALA A C 1
ATOM 1886 O O . ALA A 1 237 ? 9.587 -11.683 -19.125 1.00 96.75 237 ALA A O 1
ATOM 1887 N N . ILE A 1 238 ? 8.847 -9.901 -17.971 1.00 97.31 238 ILE A N 1
ATOM 1888 C CA . ILE A 1 238 ? 9.655 -10.177 -16.771 1.00 97.31 238 ILE A CA 1
ATOM 1889 C C . ILE A 1 238 ? 9.238 -11.505 -16.125 1.00 97.31 238 ILE A C 1
ATOM 1891 O O . ILE A 1 238 ? 10.099 -12.295 -15.739 1.00 97.31 238 ILE A O 1
ATOM 1895 N N . GLU A 1 239 ? 7.937 -11.802 -16.034 1.00 97.06 239 GLU A N 1
ATOM 1896 C CA . GLU A 1 239 ? 7.471 -13.088 -15.503 1.00 97.06 239 GLU A CA 1
ATOM 1897 C C . GLU A 1 239 ? 7.983 -14.267 -16.346 1.00 97.06 239 GLU A C 1
ATOM 1899 O O . GLU A 1 239 ? 8.450 -15.267 -15.792 1.00 97.06 239 GLU A O 1
ATOM 1904 N N . GLU A 1 240 ? 7.942 -14.157 -17.675 1.00 96.31 240 GLU A N 1
ATOM 1905 C CA . GLU A 1 240 ? 8.447 -15.201 -18.568 1.00 96.31 240 GLU A CA 1
ATOM 1906 C C . GLU A 1 240 ? 9.974 -15.343 -18.483 1.00 96.31 240 GLU A C 1
ATOM 1908 O O . GLU A 1 240 ? 10.480 -16.465 -18.445 1.00 96.31 240 GLU A O 1
ATOM 1913 N N . GLU A 1 241 ? 10.723 -14.243 -18.363 1.00 95.81 241 GLU A N 1
ATOM 1914 C CA . GLU A 1 241 ? 12.172 -14.271 -18.119 1.00 95.81 241 GLU A CA 1
ATOM 1915 C C . GLU A 1 241 ? 12.512 -15.056 -16.838 1.00 95.81 241 GLU A C 1
ATOM 1917 O O . GLU A 1 241 ? 13.379 -15.942 -16.860 1.00 95.81 241 GLU A O 1
ATOM 1922 N N . ILE A 1 242 ? 11.789 -14.800 -15.739 1.00 95.75 242 ILE A N 1
ATOM 1923 C CA . ILE A 1 242 ? 11.945 -15.529 -14.470 1.00 95.75 242 ILE A CA 1
ATOM 1924 C C . ILE A 1 242 ? 11.587 -17.008 -14.662 1.00 95.75 242 ILE A C 1
ATOM 1926 O O . ILE A 1 242 ? 12.335 -17.897 -14.243 1.00 95.75 242 ILE A O 1
ATOM 1930 N N . ARG A 1 243 ? 10.469 -17.301 -15.333 1.00 94.12 243 ARG A N 1
ATOM 1931 C CA . ARG A 1 243 ? 10.002 -18.671 -15.586 1.00 94.12 243 ARG A CA 1
ATOM 1932 C C . ARG A 1 243 ? 11.010 -19.485 -16.396 1.00 94.12 243 ARG A C 1
ATOM 1934 O O . ARG A 1 243 ? 11.320 -20.622 -16.030 1.00 94.12 243 ARG A O 1
ATOM 1941 N N . VAL A 1 244 ? 11.551 -18.907 -17.468 1.00 93.38 244 VAL A N 1
ATOM 1942 C CA . VAL A 1 244 ? 12.578 -19.531 -18.315 1.00 93.38 244 VAL A CA 1
ATOM 1943 C C . VAL A 1 244 ? 13.847 -19.797 -17.512 1.00 93.38 244 VAL A C 1
ATOM 1945 O O . VAL A 1 244 ? 14.444 -20.868 -17.658 1.00 93.38 244 VAL A O 1
ATOM 1948 N N . LYS A 1 245 ? 14.259 -18.859 -16.651 1.00 92.12 245 LYS A N 1
ATOM 1949 C CA . LYS A 1 245 ? 15.413 -19.043 -15.763 1.00 92.12 245 LYS A CA 1
ATOM 1950 C C . LYS A 1 245 ? 15.206 -20.234 -14.822 1.00 92.12 245 LYS A C 1
ATOM 1952 O O . LYS A 1 245 ? 16.019 -21.158 -14.844 1.00 92.12 245 LYS A O 1
ATOM 1957 N N . LYS A 1 246 ? 14.075 -20.293 -14.113 1.00 92.06 246 LYS A N 1
ATOM 1958 C CA . LYS A 1 246 ? 13.738 -21.414 -13.216 1.00 92.06 246 LYS A CA 1
ATOM 1959 C C . LYS A 1 246 ? 13.677 -22.758 -13.925 1.00 92.06 246 LYS A C 1
ATOM 1961 O O . LYS A 1 246 ? 14.192 -23.751 -13.418 1.00 92.06 246 LYS A O 1
ATOM 1966 N N . SER A 1 247 ? 13.095 -22.796 -15.125 1.00 90.38 247 SER A N 1
ATOM 1967 C CA . SER A 1 247 ? 13.032 -24.028 -15.916 1.00 90.38 247 SER A CA 1
ATOM 1968 C C . SER A 1 247 ? 14.422 -24.563 -16.268 1.00 90.38 247 SER A C 1
ATOM 1970 O O . SER A 1 247 ? 14.595 -25.779 -16.328 1.00 90.38 247 SER A O 1
ATOM 1972 N N . LYS A 1 248 ? 15.405 -23.689 -16.516 1.00 91.06 248 LYS A N 1
ATOM 1973 C CA . LYS A 1 248 ? 16.798 -24.091 -16.777 1.00 91.06 248 LYS A CA 1
ATOM 1974 C C . LYS A 1 248 ? 17.513 -24.557 -15.509 1.00 91.06 248 LYS A C 1
ATOM 1976 O O . LYS A 1 248 ? 18.383 -25.417 -15.592 1.00 91.06 248 LYS A O 1
ATOM 1981 N N . GLU A 1 249 ? 17.133 -24.005 -14.362 1.00 90.50 249 GLU A N 1
ATOM 1982 C CA . GLU A 1 249 ? 17.680 -24.336 -13.040 1.00 90.50 249 GLU A CA 1
ATOM 1983 C C . GLU A 1 249 ? 17.010 -25.578 -12.412 1.00 90.50 249 GLU A C 1
ATOM 1985 O O . GLU A 1 249 ? 17.449 -26.060 -11.371 1.00 90.50 249 GLU A O 1
ATOM 1990 N N . GLY A 1 250 ? 15.995 -26.156 -13.070 1.00 83.31 250 GLY A N 1
ATOM 1991 C CA . GLY A 1 250 ? 15.272 -27.340 -12.588 1.00 83.31 250 GLY A CA 1
ATOM 1992 C C . GLY A 1 250 ? 14.299 -27.043 -11.442 1.00 83.31 250 GLY A C 1
ATOM 1993 O O . GLY A 1 250 ? 13.887 -27.958 -10.728 1.00 83.31 250 GLY A O 1
ATOM 1994 N N . GLU A 1 251 ? 13.938 -25.775 -11.255 1.00 83.31 251 GLU A N 1
ATOM 1995 C CA . GLU A 1 251 ? 13.040 -25.311 -10.202 1.00 83.31 251 GLU A CA 1
ATOM 1996 C C . GLU A 1 251 ? 11.565 -25.317 -10.641 1.00 83.31 251 GLU A C 1
ATOM 1998 O O . GLU A 1 251 ? 11.216 -25.508 -11.809 1.00 83.31 251 GLU A O 1
ATOM 2003 N N . SER A 1 252 ? 10.663 -25.074 -9.686 1.00 80.75 252 SER A N 1
ATOM 2004 C CA . SER A 1 252 ? 9.242 -24.856 -9.972 1.00 80.75 252 SER A CA 1
ATOM 2005 C C . SER A 1 252 ? 9.049 -23.639 -10.881 1.00 80.75 252 SER A C 1
ATOM 2007 O O . SER A 1 252 ? 9.415 -22.528 -10.516 1.00 80.75 252 SER A O 1
ATOM 2009 N N . VAL A 1 253 ? 8.380 -23.812 -12.023 1.00 85.94 253 VAL A N 1
ATOM 2010 C CA . VAL A 1 253 ? 8.088 -22.731 -12.990 1.00 85.94 253 VAL A CA 1
ATOM 2011 C C . VAL A 1 253 ? 7.026 -21.727 -12.515 1.00 85.94 253 VAL A C 1
ATOM 2013 O O . VAL A 1 253 ? 6.651 -20.816 -13.252 1.00 85.94 253 VAL A O 1
ATOM 2016 N N . LYS A 1 254 ? 6.510 -21.876 -11.289 1.00 90.31 254 LYS A 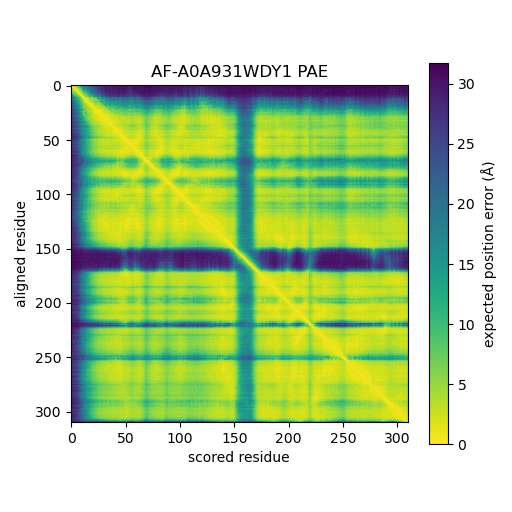N 1
ATOM 2017 C CA . LYS A 1 254 ? 5.578 -20.908 -10.707 1.00 90.31 254 LYS A CA 1
ATOM 2018 C C . LYS A 1 254 ? 6.353 -19.680 -10.222 1.00 90.31 254 LYS A C 1
ATOM 2020 O O . LYS A 1 254 ? 7.211 -19.788 -9.344 1.00 90.31 254 LYS A O 1
ATOM 2025 N N . VAL A 1 255 ? 6.010 -18.516 -10.765 1.00 92.06 255 VAL A N 1
ATOM 2026 C CA . VAL A 1 255 ? 6.517 -17.217 -10.309 1.00 92.06 255 VAL A CA 1
ATOM 2027 C C . VAL A 1 255 ? 5.554 -16.669 -9.261 1.00 92.06 255 VAL A C 1
ATOM 2029 O O . VAL A 1 255 ? 4.334 -16.701 -9.442 1.00 92.06 255 VAL A O 1
ATOM 2032 N N . SER A 1 256 ? 6.084 -16.250 -8.115 1.00 92.75 256 SER A N 1
ATOM 2033 C CA . SER A 1 256 ? 5.257 -15.629 -7.075 1.00 92.75 256 SER A CA 1
ATOM 2034 C C . SER A 1 256 ? 5.046 -14.139 -7.362 1.00 92.75 256 SER A C 1
ATOM 2036 O O . SER A 1 256 ? 5.851 -13.516 -8.050 1.00 92.75 256 SER A O 1
ATOM 2038 N N . LYS A 1 257 ? 3.976 -13.545 -6.811 1.00 93.25 257 LYS A N 1
ATOM 2039 C CA . LYS A 1 257 ? 3.750 -12.093 -6.929 1.00 93.25 257 LYS A CA 1
ATOM 2040 C C . LYS A 1 257 ? 4.921 -11.290 -6.358 1.00 93.25 257 LYS A C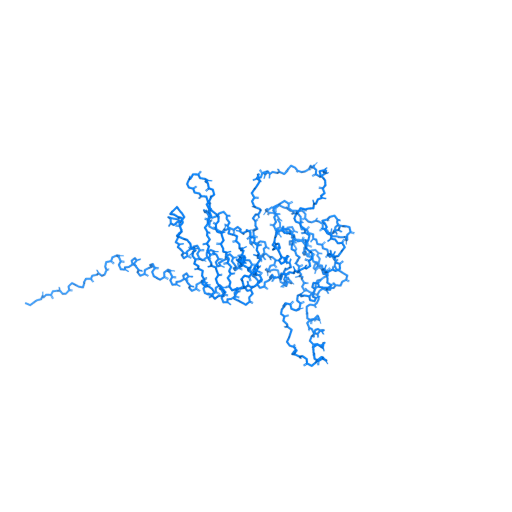 1
ATOM 2042 O O . LYS A 1 257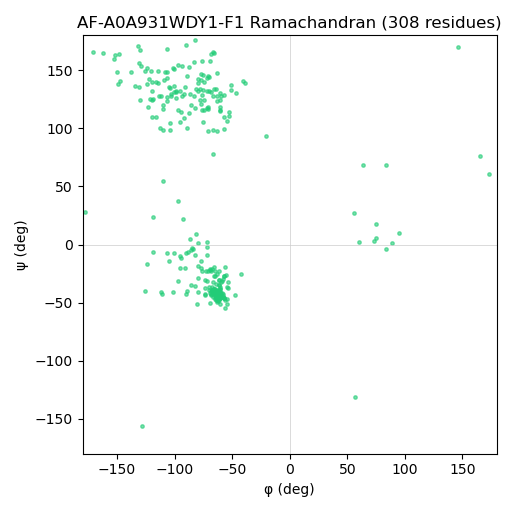 ? 5.308 -10.302 -6.964 1.00 93.25 257 LYS A O 1
ATOM 2047 N N . GLU A 1 258 ? 5.439 -11.710 -5.203 1.00 93.06 258 GLU A N 1
ATOM 2048 C CA . GLU A 1 258 ? 6.545 -11.033 -4.519 1.00 93.06 258 GLU A CA 1
ATOM 2049 C C . GLU A 1 258 ? 7.809 -11.060 -5.377 1.00 93.06 258 GLU A C 1
ATOM 2051 O O . GLU A 1 258 ? 8.371 -10.018 -5.667 1.00 93.06 258 GLU A O 1
ATOM 2056 N N . GLU A 1 259 ? 8.158 -12.228 -5.914 1.00 94.94 259 GLU A N 1
ATOM 2057 C CA . GLU A 1 259 ? 9.321 -12.392 -6.788 1.00 94.94 259 GLU A CA 1
ATOM 2058 C C . GLU A 1 259 ? 9.245 -11.542 -8.065 1.00 94.94 259 GLU A C 1
ATOM 2060 O O . GLU A 1 259 ? 10.236 -10.941 -8.475 1.00 94.94 259 GLU A O 1
ATOM 2065 N N . LEU A 1 260 ? 8.065 -11.458 -8.689 1.00 96.94 260 LEU A N 1
ATOM 2066 C CA . LEU A 1 260 ? 7.867 -10.588 -9.847 1.00 96.94 260 LEU A CA 1
ATOM 2067 C C . LEU A 1 260 ? 8.046 -9.108 -9.473 1.00 96.94 260 LEU A C 1
ATOM 2069 O O . LEU A 1 260 ? 8.648 -8.348 -10.226 1.00 96.94 260 LEU A O 1
ATOM 2073 N N . ARG A 1 261 ? 7.532 -8.694 -8.310 1.00 97.25 261 ARG A N 1
ATOM 2074 C CA . ARG A 1 261 ? 7.655 -7.316 -7.810 1.00 97.25 261 ARG A CA 1
ATOM 2075 C C . ARG A 1 261 ? 9.096 -6.968 -7.465 1.00 97.25 261 ARG A C 1
ATOM 2077 O O . ARG A 1 261 ? 9.546 -5.904 -7.879 1.00 97.25 261 ARG A O 1
ATOM 2084 N N . ASP A 1 262 ? 9.816 -7.879 -6.816 1.00 96.75 262 ASP A N 1
ATOM 2085 C CA . ASP A 1 262 ? 11.236 -7.731 -6.495 1.00 96.75 262 ASP A CA 1
ATOM 2086 C C . ASP A 1 262 ? 12.064 -7.493 -7.769 1.00 96.75 262 ASP A C 1
ATOM 2088 O O . ASP A 1 262 ? 12.888 -6.578 -7.821 1.00 96.75 262 ASP A O 1
ATOM 2092 N N . GLU A 1 263 ? 11.835 -8.274 -8.832 1.00 97.50 263 GLU A N 1
ATOM 2093 C CA . GLU A 1 263 ? 12.589 -8.113 -10.082 1.00 97.50 263 GLU A CA 1
ATOM 2094 C C . GLU A 1 263 ? 12.216 -6.814 -10.820 1.00 97.50 263 GLU A C 1
ATOM 2096 O O . GLU A 1 263 ? 13.094 -6.135 -11.356 1.00 97.50 263 GLU A O 1
ATOM 2101 N N . VAL A 1 264 ? 10.941 -6.405 -10.794 1.00 97.81 264 VAL A N 1
ATOM 2102 C CA . VAL A 1 264 ? 10.494 -5.105 -11.332 1.00 97.81 264 VAL A CA 1
ATOM 2103 C C . VAL A 1 264 ? 11.158 -3.952 -10.579 1.00 97.81 264 VAL A C 1
ATOM 2105 O O . VAL A 1 264 ? 11.715 -3.041 -11.194 1.00 97.81 264 VAL A O 1
ATOM 2108 N N . GLU A 1 265 ? 11.160 -3.981 -9.249 1.00 97.19 265 GLU A N 1
ATOM 2109 C CA . GLU A 1 265 ? 11.839 -2.964 -8.452 1.00 97.19 265 GLU A CA 1
ATOM 2110 C C . GLU A 1 265 ? 13.335 -2.914 -8.736 1.00 97.19 265 GLU A C 1
ATOM 2112 O O . GLU A 1 265 ? 13.889 -1.835 -8.942 1.00 97.19 265 GLU A O 1
ATOM 2117 N N . LYS A 1 266 ? 13.994 -4.067 -8.783 1.00 97.00 266 LYS A N 1
ATOM 2118 C CA . LYS A 1 266 ? 15.421 -4.181 -9.079 1.00 97.00 266 LYS A CA 1
ATOM 2119 C C . LYS A 1 266 ? 15.774 -3.626 -10.459 1.00 97.00 266 LYS A C 1
ATOM 2121 O O . LYS A 1 266 ? 16.807 -2.977 -10.610 1.00 97.00 266 LYS A O 1
ATOM 2126 N N . ARG A 1 267 ? 14.921 -3.837 -11.464 1.00 97.00 267 ARG A N 1
ATOM 2127 C CA . ARG A 1 267 ? 15.136 -3.328 -12.827 1.00 97.00 267 ARG A CA 1
ATOM 2128 C C . ARG A 1 267 ? 14.898 -1.824 -12.933 1.00 97.00 267 ARG A C 1
ATOM 2130 O O . ARG A 1 267 ? 15.685 -1.133 -13.576 1.00 97.00 267 ARG A O 1
ATOM 2137 N N . TYR A 1 268 ? 13.844 -1.312 -12.299 1.00 97.38 268 TYR A N 1
ATOM 2138 C CA . TYR A 1 268 ? 13.378 0.057 -12.538 1.00 97.38 268 TYR A CA 1
ATOM 2139 C C . TYR A 1 268 ? 13.599 1.007 -11.363 1.00 97.38 268 TYR A C 1
ATOM 2141 O O . TYR A 1 268 ? 14.042 2.130 -11.581 1.00 97.38 268 TYR A O 1
ATOM 2149 N N . TRP A 1 269 ? 13.336 0.593 -10.121 1.00 96.88 269 TRP A N 1
ATOM 2150 C CA . TRP A 1 269 ? 13.457 1.464 -8.945 1.00 96.88 269 TRP A CA 1
ATOM 2151 C C . TRP A 1 269 ? 14.842 1.465 -8.307 1.00 96.88 269 TRP A C 1
ATOM 2153 O O . TRP A 1 269 ? 15.328 2.530 -7.928 1.00 96.88 269 TRP A O 1
ATOM 2163 N N . GLN A 1 270 ? 15.517 0.322 -8.199 1.00 96.62 270 GLN A N 1
ATOM 2164 C CA . GLN A 1 270 ? 16.848 0.248 -7.596 1.00 96.62 270 GLN A CA 1
ATOM 2165 C C . GLN A 1 270 ? 17.851 1.222 -8.253 1.00 96.62 270 GLN A C 1
ATOM 2167 O O . GLN A 1 270 ? 18.457 2.006 -7.518 1.00 96.62 270 GLN A O 1
ATOM 2172 N N . PRO A 1 271 ? 17.967 1.317 -9.596 1.00 96.12 271 PRO A N 1
ATOM 2173 C CA . PRO A 1 271 ? 18.899 2.256 -10.229 1.00 96.12 271 PRO A CA 1
ATOM 2174 C C . PRO A 1 271 ? 18.578 3.733 -9.948 1.00 96.12 271 PRO A C 1
ATOM 2176 O O . PRO A 1 271 ? 19.464 4.590 -10.020 1.00 96.12 271 PRO A O 1
ATOM 2179 N N . ILE A 1 272 ? 17.310 4.043 -9.655 1.00 96.31 272 ILE A N 1
ATOM 2180 C CA . ILE A 1 272 ? 16.848 5.385 -9.287 1.00 96.31 272 ILE A CA 1
ATOM 2181 C C . ILE A 1 272 ? 17.154 5.642 -7.816 1.00 96.31 272 ILE A C 1
ATOM 2183 O O . ILE A 1 272 ? 17.770 6.655 -7.498 1.00 96.31 272 ILE A O 1
ATOM 2187 N N . SER A 1 273 ? 16.770 4.730 -6.922 1.00 94.25 273 SER A N 1
ATOM 2188 C CA . SER A 1 273 ? 16.943 4.890 -5.475 1.00 94.25 273 SER A CA 1
ATOM 2189 C C . SER A 1 273 ? 18.410 4.925 -5.053 1.00 94.25 273 SER A C 1
ATOM 2191 O O . SER A 1 273 ? 18.741 5.569 -4.060 1.00 94.25 273 SER A O 1
ATOM 2193 N N . GLU A 1 274 ? 19.320 4.305 -5.807 1.00 94.62 274 GLU A N 1
ATOM 2194 C CA . GLU A 1 274 ? 20.770 4.425 -5.611 1.00 94.62 274 GLU A CA 1
ATOM 2195 C C . GLU A 1 274 ? 21.292 5.842 -5.902 1.00 94.62 274 GLU A C 1
ATOM 2197 O O . GLU A 1 274 ? 22.226 6.298 -5.242 1.00 94.62 274 GLU A O 1
ATOM 2202 N N . LYS A 1 275 ? 20.666 6.561 -6.842 1.00 93.75 275 LYS A N 1
ATOM 2203 C CA . LYS A 1 275 ? 21.068 7.912 -7.274 1.00 93.75 275 LYS A CA 1
ATOM 2204 C C . LYS A 1 275 ? 20.284 9.029 -6.590 1.00 93.75 275 LYS A C 1
ATOM 2206 O O . LYS A 1 275 ? 20.824 10.114 -6.401 1.00 93.75 275 LYS A O 1
ATOM 2211 N N . ALA A 1 276 ? 19.025 8.781 -6.239 1.00 91.50 276 ALA A N 1
ATOM 2212 C CA . ALA A 1 276 ? 18.120 9.767 -5.675 1.00 91.50 276 ALA A CA 1
ATOM 2213 C C . ALA A 1 276 ? 17.698 9.401 -4.255 1.00 91.50 276 ALA A C 1
ATOM 2215 O O . ALA A 1 276 ? 16.909 8.484 -4.034 1.00 91.50 276 ALA A O 1
ATOM 2216 N N . LYS A 1 277 ? 18.201 10.171 -3.286 1.00 89.38 277 LYS A N 1
ATOM 2217 C CA . LYS A 1 277 ? 17.845 10.034 -1.866 1.00 89.38 277 LYS A CA 1
ATOM 2218 C C . LYS A 1 277 ? 16.906 11.144 -1.394 1.00 89.38 277 LYS A C 1
ATOM 2220 O O . LYS A 1 277 ? 16.302 11.017 -0.332 1.00 89.38 277 LYS A O 1
ATOM 2225 N N . THR A 1 278 ? 16.772 12.211 -2.181 1.00 88.56 278 THR A N 1
ATOM 2226 C CA . THR A 1 278 ? 15.925 13.375 -1.903 1.00 88.56 278 THR A CA 1
ATOM 2227 C C . THR A 1 278 ? 15.023 13.725 -3.087 1.00 88.56 278 THR A C 1
ATOM 2229 O O . THR A 1 278 ? 15.249 13.299 -4.224 1.00 88.56 278 THR A O 1
ATOM 2232 N N . ARG A 1 279 ? 14.027 14.592 -2.865 1.00 87.12 279 ARG A N 1
ATOM 2233 C CA . ARG A 1 279 ? 13.199 15.160 -3.946 1.00 87.12 279 ARG A CA 1
ATOM 2234 C C . ARG A 1 279 ? 14.012 15.984 -4.946 1.00 87.12 279 ARG A C 1
ATOM 2236 O O . ARG A 1 279 ? 13.622 16.083 -6.106 1.00 87.12 279 ARG A O 1
ATOM 2243 N N . SER A 1 280 ? 15.103 16.617 -4.506 1.00 87.38 280 SER A N 1
ATOM 2244 C CA . SER A 1 280 ? 15.976 17.388 -5.401 1.00 87.38 280 SER A CA 1
ATOM 2245 C C . SER A 1 280 ? 16.705 16.471 -6.375 1.00 87.38 280 SER A C 1
ATOM 2247 O O . SER A 1 280 ? 16.796 16.789 -7.558 1.00 87.38 280 SER A O 1
ATOM 2249 N N . ASP A 1 281 ? 17.159 15.315 -5.896 1.00 91.75 281 ASP A N 1
ATOM 2250 C CA . ASP A 1 281 ? 17.836 14.333 -6.739 1.00 91.75 281 ASP A CA 1
ATOM 2251 C C . ASP A 1 281 ? 16.873 13.745 -7.774 1.00 91.75 281 ASP A C 1
ATOM 2253 O O . ASP A 1 281 ? 17.237 13.625 -8.938 1.00 91.75 281 ASP A O 1
ATOM 2257 N N . LEU A 1 282 ? 15.613 13.475 -7.401 1.00 90.75 282 LEU A N 1
ATOM 2258 C CA . LEU A 1 282 ? 14.590 13.061 -8.373 1.00 90.75 282 LEU A CA 1
ATOM 2259 C C . LEU A 1 282 ? 14.412 14.079 -9.497 1.00 90.75 282 LEU A C 1
ATOM 2261 O O . LEU A 1 282 ? 14.372 13.705 -10.667 1.00 90.75 282 LEU A O 1
ATOM 2265 N N . LYS A 1 283 ? 14.321 15.369 -9.157 1.00 91.06 283 LYS A N 1
ATOM 2266 C CA . LYS A 1 283 ? 14.23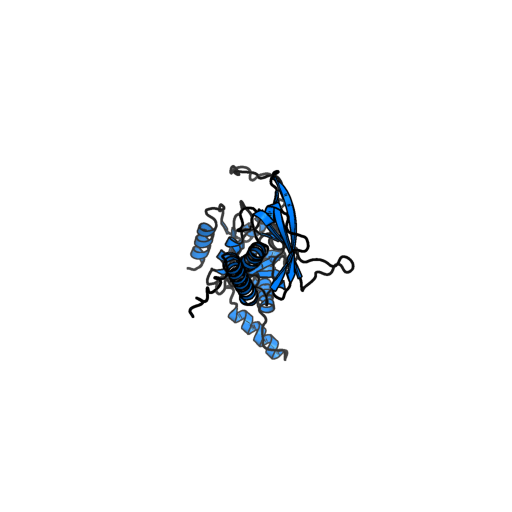3 16.430 -10.170 1.00 91.06 283 LYS A CA 1
ATOM 2267 C C . LYS A 1 283 ? 15.479 16.459 -11.053 1.00 91.06 283 LYS A C 1
ATOM 2269 O O . LYS A 1 283 ? 15.356 16.658 -12.255 1.00 91.06 283 LYS A O 1
ATOM 2274 N N . ALA A 1 284 ? 16.664 16.245 -10.477 1.00 93.56 284 ALA A N 1
ATOM 2275 C CA . ALA A 1 284 ? 17.914 16.165 -11.230 1.00 93.56 284 ALA A CA 1
ATOM 2276 C C . ALA A 1 284 ? 17.960 14.949 -12.175 1.00 93.56 284 ALA A C 1
ATOM 2278 O O . ALA A 1 284 ? 18.603 15.018 -13.219 1.00 93.56 284 ALA A O 1
ATOM 2279 N N . LEU A 1 285 ? 17.236 13.874 -11.850 1.00 94.38 285 LEU A N 1
ATOM 2280 C CA . LEU A 1 285 ? 17.005 12.730 -12.737 1.00 94.38 285 LEU A CA 1
ATOM 2281 C C . LEU A 1 285 ? 15.901 12.973 -13.783 1.00 94.38 285 LEU A C 1
ATOM 2283 O O . LEU A 1 285 ? 15.620 12.080 -14.573 1.00 94.38 285 LEU A O 1
ATOM 2287 N N . GLY A 1 286 ? 15.295 14.164 -13.817 1.00 94.44 286 GLY A N 1
ATOM 2288 C CA . GLY A 1 286 ? 14.269 14.532 -14.794 1.00 94.44 286 GLY A CA 1
ATOM 2289 C C . GLY A 1 286 ? 12.828 14.325 -14.325 1.00 94.44 286 GLY A C 1
ATOM 2290 O O . GLY A 1 286 ? 11.915 14.464 -15.132 1.00 94.44 286 GLY A O 1
ATOM 2291 N N . ALA A 1 287 ? 12.591 14.027 -13.043 1.00 94.50 287 ALA A N 1
ATOM 2292 C CA . ALA A 1 287 ? 11.234 13.823 -12.548 1.00 94.50 287 ALA A CA 1
ATOM 2293 C C . ALA A 1 287 ? 10.406 15.124 -12.583 1.00 94.50 287 ALA A C 1
ATOM 2295 O O . ALA A 1 287 ? 10.791 16.151 -12.009 1.00 94.50 287 ALA A O 1
ATOM 2296 N N . GLU A 1 288 ? 9.226 15.066 -13.197 1.00 94.06 288 GLU A N 1
ATOM 2297 C CA . GLU A 1 288 ? 8.268 16.167 -13.242 1.00 94.06 288 GLU A CA 1
ATOM 2298 C C . GLU A 1 288 ? 7.521 16.272 -11.909 1.00 94.06 288 GLU A C 1
ATOM 2300 O O . GLU A 1 288 ? 6.885 15.319 -11.463 1.00 94.06 288 GLU A O 1
ATOM 2305 N N . ARG A 1 289 ? 7.562 17.449 -11.276 1.00 91.06 289 ARG A N 1
ATOM 2306 C CA . ARG A 1 289 ? 6.850 17.722 -10.019 1.00 91.06 289 ARG A CA 1
ATOM 2307 C C . ARG A 1 289 ? 5.407 18.162 -10.290 1.00 91.06 289 ARG A C 1
ATOM 2309 O O . ARG A 1 289 ? 5.188 19.243 -10.827 1.00 91.06 289 ARG A O 1
ATOM 2316 N N . ILE A 1 290 ? 4.434 17.413 -9.781 1.00 88.88 290 ILE A N 1
ATOM 2317 C CA . ILE A 1 290 ? 2.998 17.715 -9.878 1.00 88.88 290 ILE A CA 1
ATOM 2318 C C . ILE A 1 290 ? 2.503 18.247 -8.540 1.00 88.88 290 ILE A C 1
ATOM 2320 O O . ILE A 1 290 ? 2.215 17.483 -7.620 1.00 88.88 290 ILE A O 1
ATOM 2324 N N . VAL A 1 291 ? 2.395 19.567 -8.419 1.00 82.75 291 VAL A N 1
ATOM 2325 C CA . VAL A 1 291 ? 1.897 20.216 -7.199 1.00 82.75 291 VAL A CA 1
ATOM 2326 C C . VAL A 1 291 ? 0.373 20.117 -7.131 1.00 82.75 291 VAL A C 1
ATOM 2328 O O . VAL A 1 291 ? -0.323 20.389 -8.109 1.00 82.75 291 VAL A O 1
ATOM 2331 N N . HIS A 1 292 ? -0.159 19.743 -5.970 1.00 79.25 292 HIS A N 1
ATOM 2332 C CA . HIS A 1 292 ? -1.597 19.626 -5.770 1.00 79.25 292 HIS A CA 1
ATOM 2333 C C . HIS A 1 292 ? -2.012 19.857 -4.309 1.00 79.25 292 HIS A C 1
ATOM 2335 O O . HIS A 1 292 ? -1.200 19.799 -3.387 1.00 79.25 292 HIS A O 1
ATOM 2341 N N . THR A 1 293 ? -3.302 20.112 -4.094 1.00 81.31 293 THR A N 1
ATOM 2342 C CA . THR A 1 293 ? -3.924 20.250 -2.766 1.00 81.31 293 THR A CA 1
ATOM 2343 C C . THR A 1 293 ? -4.782 19.022 -2.442 1.00 81.31 293 THR A C 1
ATOM 2345 O O . THR A 1 293 ? -5.108 18.252 -3.347 1.00 81.31 293 THR A O 1
ATOM 2348 N N . PRO A 1 294 ? -5.239 18.835 -1.187 1.00 79.44 294 PRO A N 1
ATOM 2349 C CA . PRO A 1 294 ? -6.175 17.759 -0.851 1.00 79.44 294 PRO A CA 1
ATOM 2350 C C . PRO A 1 294 ? -7.482 17.750 -1.662 1.00 79.44 294 PRO A C 1
ATOM 2352 O O . PRO A 1 294 ? -8.121 16.711 -1.731 1.00 79.44 294 PRO A O 1
ATOM 2355 N N . ALA A 1 295 ? -7.871 18.864 -2.289 1.00 83.94 295 ALA A N 1
ATOM 2356 C CA . ALA A 1 295 ? -9.061 18.927 -3.140 1.00 83.94 295 ALA A CA 1
ATOM 2357 C C . ALA A 1 295 ? -8.779 18.628 -4.626 1.00 83.94 295 ALA A C 1
ATOM 2359 O O . ALA A 1 295 ? -9.699 18.306 -5.363 1.00 83.94 295 ALA A O 1
ATOM 2360 N N . THR A 1 296 ? -7.526 18.759 -5.076 1.00 85.94 296 THR A N 1
ATOM 2361 C CA . THR A 1 296 ? -7.156 18.726 -6.510 1.00 85.94 296 THR A CA 1
ATOM 2362 C C . THR A 1 296 ? -6.200 17.591 -6.870 1.00 85.94 296 THR A C 1
ATOM 2364 O O . THR A 1 296 ? -5.899 17.387 -8.043 1.00 85.94 296 THR A O 1
ATOM 2367 N N . TRP A 1 297 ? -5.704 16.842 -5.879 1.00 86.88 297 TRP A N 1
ATOM 2368 C CA . TRP A 1 297 ? -4.685 15.807 -6.076 1.00 86.88 297 TRP A CA 1
ATOM 2369 C C . TRP A 1 297 ? -5.094 14.747 -7.091 1.00 86.88 297 TRP A C 1
ATOM 2371 O O . TRP A 1 297 ? -4.325 14.460 -8.004 1.00 86.88 297 TRP A O 1
ATOM 2381 N N . GLN A 1 298 ? -6.312 14.221 -6.980 1.00 90.69 298 GLN A N 1
ATOM 2382 C CA . GLN A 1 298 ? -6.773 13.138 -7.837 1.00 90.69 298 GLN A CA 1
ATOM 2383 C C . GLN A 1 298 ? -6.851 13.580 -9.302 1.00 90.69 298 GLN A C 1
ATOM 2385 O O . GLN A 1 298 ? -6.359 12.879 -10.185 1.00 90.69 298 GLN A O 1
ATOM 2390 N N . GLU A 1 299 ? -7.414 14.763 -9.562 1.00 91.69 299 GLU A N 1
ATOM 2391 C CA . GLU A 1 299 ? -7.511 15.336 -10.908 1.00 91.69 299 GLU A CA 1
ATOM 2392 C C . GLU A 1 299 ? -6.122 15.622 -11.494 1.00 91.69 299 GLU A C 1
ATOM 2394 O O . GLU A 1 299 ? -5.824 15.206 -12.615 1.00 91.69 299 GLU A O 1
ATOM 2399 N N . ASN A 1 300 ? -5.245 16.273 -10.724 1.00 90.62 300 ASN A N 1
ATOM 2400 C CA . ASN A 1 300 ? -3.909 16.647 -11.186 1.00 90.62 300 ASN A CA 1
ATOM 2401 C C . ASN A 1 300 ? -3.041 15.421 -11.498 1.00 90.62 300 ASN A C 1
ATOM 2403 O O . ASN A 1 300 ? -2.377 15.396 -12.535 1.00 90.62 300 ASN A O 1
ATOM 2407 N N . ILE A 1 301 ? -3.067 14.395 -10.641 1.00 90.94 301 ILE A N 1
ATOM 2408 C CA . ILE A 1 301 ? -2.342 13.142 -10.883 1.00 90.94 301 ILE A CA 1
ATOM 2409 C C . ILE A 1 301 ? -2.938 12.412 -12.091 1.00 90.94 301 ILE A C 1
ATOM 2411 O O . ILE A 1 301 ? -2.190 12.003 -12.977 1.00 90.94 301 ILE A O 1
ATOM 2415 N N . SER A 1 302 ? -4.269 12.313 -12.190 1.00 92.75 302 SER A N 1
ATOM 2416 C CA . SER A 1 302 ? -4.935 11.673 -13.337 1.00 92.75 302 SER A CA 1
ATOM 2417 C C . SER A 1 302 ? -4.554 12.336 -14.659 1.00 92.75 302 SER A C 1
ATOM 2419 O O . SER A 1 302 ? -4.233 11.653 -15.629 1.00 92.75 302 SER A O 1
ATOM 2421 N N . LYS A 1 303 ? -4.537 13.673 -14.696 1.00 93.31 303 LYS A N 1
ATOM 2422 C CA . LYS A 1 303 ? -4.149 14.447 -15.878 1.00 93.31 303 LYS A CA 1
ATOM 2423 C C . LYS A 1 303 ? -2.691 14.205 -16.270 1.00 93.31 303 LYS A C 1
ATOM 2425 O O . LYS A 1 303 ? -2.411 14.041 -17.455 1.00 93.31 303 LYS A O 1
ATOM 2430 N N . ALA A 1 304 ? -1.785 14.166 -15.295 1.00 92.38 304 ALA A N 1
ATOM 2431 C CA . ALA A 1 304 ? -0.358 13.964 -15.537 1.00 92.38 304 ALA A CA 1
ATOM 2432 C C . ALA A 1 304 ? -0.009 12.527 -15.967 1.00 92.38 304 ALA A C 1
ATOM 2434 O O . ALA A 1 304 ? 0.920 12.320 -16.750 1.00 92.38 304 ALA A O 1
ATOM 2435 N N . ILE A 1 305 ? -0.771 11.538 -15.490 1.00 93.44 305 ILE A N 1
ATOM 2436 C CA . ILE A 1 305 ? -0.708 10.156 -15.979 1.00 93.44 305 ILE A CA 1
ATOM 2437 C C . ILE A 1 305 ? -1.258 10.095 -17.409 1.00 93.44 305 ILE A C 1
ATOM 2439 O O . ILE A 1 305 ? -0.590 9.600 -18.312 1.00 93.44 305 ILE A O 1
ATOM 2443 N N . ALA A 1 306 ? -2.442 10.662 -17.658 1.00 92.62 306 ALA A N 1
ATOM 2444 C CA . ALA A 1 306 ? -3.077 10.635 -18.975 1.00 92.62 306 ALA A CA 1
ATOM 2445 C C . ALA A 1 306 ? -2.229 11.308 -20.068 1.00 92.62 306 ALA A C 1
ATOM 2447 O O . ALA A 1 306 ? -2.246 10.863 -21.215 1.00 92.62 306 ALA A O 1
ATOM 2448 N N . SER A 1 307 ? -1.449 12.343 -19.738 1.00 91.88 307 SER A N 1
ATOM 2449 C CA . SER A 1 307 ? -0.545 12.978 -20.705 1.00 91.88 307 SER A CA 1
ATOM 2450 C C . SER A 1 307 ? 0.593 12.074 -21.185 1.00 91.88 307 SER A C 1
ATOM 2452 O O . SER A 1 307 ? 1.143 12.359 -22.246 1.00 91.88 307 SER A O 1
ATOM 2454 N N . ARG A 1 308 ? 0.915 11.002 -20.448 1.00 89.56 308 ARG A N 1
ATOM 2455 C CA . ARG A 1 308 ? 1.966 10.013 -20.764 1.00 89.56 308 ARG A CA 1
ATOM 2456 C C . ARG A 1 308 ? 1.444 8.720 -21.383 1.00 89.56 308 ARG A C 1
ATOM 2458 O O . ARG A 1 308 ? 2.217 7.882 -21.812 1.00 89.56 308 ARG A O 1
ATOM 2465 N N . ILE A 1 309 ? 0.127 8.547 -21.430 1.00 85.06 309 ILE A N 1
ATOM 2466 C CA . ILE A 1 309 ? -0.517 7.338 -21.961 1.00 85.06 309 ILE A CA 1
ATOM 2467 C C . ILE A 1 309 ? -0.718 7.397 -23.491 1.00 85.06 309 ILE A C 1
ATOM 2469 O O . ILE A 1 309 ? -1.170 6.414 -24.078 1.00 85.06 309 ILE A O 1
ATOM 2473 N N . LYS A 1 310 ? -0.392 8.536 -24.119 1.00 58.62 310 LYS A N 1
ATOM 2474 C CA . LYS A 1 310 ? -0.618 8.812 -25.545 1.00 58.62 310 LYS A CA 1
ATOM 2475 C C . LYS A 1 310 ? 0.103 7.859 -26.491 1.00 58.62 310 LYS A C 1
ATOM 2477 O O . LYS A 1 310 ? 1.290 7.574 -26.244 1.00 58.62 310 LYS A O 1
#